Protein AF-A0A699IUK7-F1 (afdb_monomer_lite)

Structure (mmCIF, N/CA/C/O backbone):
data_AF-A0A699IUK7-F1
#
_entry.id   AF-A0A699IUK7-F1
#
loop_
_atom_site.group_PDB
_atom_site.id
_atom_site.type_symbol
_atom_site.label_atom_id
_atom_site.label_alt_id
_atom_site.label_comp_id
_atom_site.label_asym_id
_atom_site.label_entity_id
_atom_site.label_seq_id
_atom_site.pdbx_PDB_ins_code
_atom_site.Cartn_x
_atom_site.Cartn_y
_atom_site.Cartn_z
_atom_site.occupancy
_atom_site.B_iso_or_equiv
_atom_site.auth_seq_id
_atom_site.auth_comp_id
_atom_site.auth_asym_id
_atom_site.auth_atom_id
_atom_site.pdbx_PDB_model_num
ATOM 1 N N . MET A 1 1 ? 48.289 -14.719 -6.692 1.00 31.23 1 MET A N 1
ATOM 2 C CA . MET A 1 1 ? 46.994 -15.392 -6.459 1.00 31.23 1 MET A CA 1
ATOM 3 C C . MET A 1 1 ? 46.033 -14.374 -5.864 1.00 31.23 1 MET A C 1
ATOM 5 O O . MET A 1 1 ? 46.088 -14.122 -4.671 1.00 31.23 1 MET A O 1
ATOM 9 N N . THR A 1 2 ? 45.221 -13.721 -6.688 1.00 34.59 2 THR A N 1
ATOM 10 C CA . THR A 1 2 ? 44.161 -12.813 -6.230 1.00 34.59 2 THR A CA 1
ATOM 11 C C . THR A 1 2 ? 42.844 -13.371 -6.746 1.00 34.59 2 THR A C 1
ATOM 13 O O . THR A 1 2 ? 42.517 -13.240 -7.922 1.00 34.59 2 THR A O 1
ATOM 16 N N . ASN A 1 3 ? 42.131 -14.077 -5.867 1.00 35.75 3 ASN A N 1
ATOM 17 C CA . ASN A 1 3 ? 40.784 -14.564 -6.135 1.00 35.75 3 ASN A CA 1
ATOM 18 C C . ASN A 1 3 ? 39.885 -13.354 -6.396 1.00 35.75 3 ASN A C 1
ATOM 20 O O . ASN A 1 3 ? 39.582 -12.592 -5.480 1.00 35.75 3 ASN A O 1
ATOM 24 N N . GLY A 1 4 ? 39.495 -13.164 -7.655 1.00 39.91 4 GLY A N 1
ATOM 25 C CA . GLY A 1 4 ? 38.446 -12.225 -8.017 1.00 39.91 4 GLY A CA 1
ATOM 26 C C . GLY A 1 4 ? 37.125 -12.729 -7.454 1.00 39.91 4 GLY A C 1
ATOM 27 O O . GLY A 1 4 ? 36.499 -13.5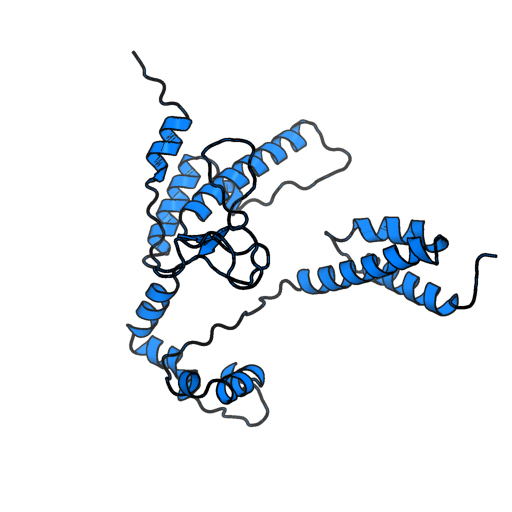98 -8.054 1.00 39.91 4 GLY A O 1
ATOM 28 N N . GLU A 1 5 ? 36.717 -12.207 -6.296 1.00 38.59 5 GLU A N 1
ATOM 29 C CA . GLU A 1 5 ? 35.352 -12.391 -5.802 1.00 38.59 5 GLU A CA 1
ATOM 30 C C . GLU A 1 5 ? 34.393 -11.834 -6.865 1.00 38.59 5 GLU A C 1
ATOM 32 O O . GLU A 1 5 ? 34.455 -10.660 -7.242 1.00 38.59 5 GLU A O 1
ATOM 37 N N . THR A 1 6 ? 33.537 -12.696 -7.412 1.00 48.81 6 THR A N 1
ATOM 38 C CA . THR A 1 6 ? 32.608 -12.299 -8.470 1.00 48.81 6 THR A CA 1
ATOM 39 C C . THR A 1 6 ? 31.514 -11.389 -7.895 1.00 48.81 6 THR A C 1
ATOM 41 O O . THR A 1 6 ? 31.154 -11.493 -6.725 1.00 48.81 6 THR A O 1
ATOM 44 N N . VAL A 1 7 ? 30.904 -10.514 -8.706 1.00 48.66 7 VAL A N 1
ATOM 45 C CA . VAL A 1 7 ? 29.729 -9.711 -8.279 1.00 48.66 7 VAL A CA 1
ATOM 46 C C . VAL A 1 7 ? 28.611 -10.611 -7.724 1.00 48.66 7 VAL A C 1
ATOM 48 O O . VAL A 1 7 ? 27.893 -10.213 -6.808 1.00 48.66 7 VAL A O 1
ATOM 51 N N . LYS A 1 8 ? 28.524 -11.855 -8.221 1.00 45.22 8 LYS A N 1
ATOM 52 C CA . LYS A 1 8 ? 27.661 -12.913 -7.684 1.00 45.22 8 LYS A CA 1
ATOM 53 C C . LYS A 1 8 ? 27.995 -13.269 -6.230 1.00 45.22 8 LYS A C 1
ATOM 55 O O . LYS A 1 8 ? 27.063 -13.340 -5.434 1.00 45.22 8 LYS A O 1
ATOM 60 N N . ASP A 1 9 ? 29.274 -13.417 -5.881 1.00 40.88 9 ASP A N 1
ATOM 61 C CA . ASP A 1 9 ? 29.742 -13.698 -4.511 1.00 40.88 9 ASP A CA 1
ATOM 62 C C . ASP A 1 9 ? 29.492 -12.539 -3.543 1.00 40.88 9 ASP A C 1
ATOM 64 O O . ASP A 1 9 ? 29.179 -12.749 -2.368 1.00 40.88 9 ASP A O 1
ATOM 68 N N . MET A 1 10 ? 29.568 -11.299 -4.035 1.00 44.50 10 MET A N 1
ATOM 69 C CA . MET A 1 10 ? 29.153 -10.141 -3.245 1.00 44.50 10 MET A CA 1
ATOM 70 C C . MET A 1 10 ? 27.646 -10.200 -2.985 1.00 44.50 10 MET A C 1
ATOM 72 O O . MET A 1 10 ? 27.227 -10.123 -1.833 1.00 44.50 10 MET A O 1
ATOM 76 N N . THR A 1 11 ? 26.821 -10.425 -4.014 1.00 45.00 11 THR A N 1
ATOM 77 C CA . THR A 1 11 ? 25.360 -10.514 -3.845 1.00 45.00 11 THR A CA 1
ATOM 78 C C . THR A 1 11 ? 24.906 -11.660 -2.934 1.00 45.00 11 THR A C 1
ATOM 80 O O . THR A 1 11 ? 23.978 -11.449 -2.159 1.00 45.00 11 THR A O 1
ATOM 83 N N . THR A 1 12 ? 25.579 -12.818 -2.935 1.00 45.00 12 THR A N 1
ATOM 84 C CA . THR A 1 12 ? 25.249 -13.955 -2.051 1.00 45.00 12 THR A CA 1
ATOM 85 C C . THR A 1 12 ? 25.696 -13.752 -0.601 1.00 45.00 12 THR A C 1
ATOM 87 O O . THR A 1 12 ? 25.002 -14.191 0.315 1.00 45.00 12 THR A O 1
ATOM 90 N N . LYS A 1 13 ? 26.792 -13.022 -0.329 1.00 45.75 13 LYS A N 1
ATOM 91 C CA . LYS A 1 13 ? 27.126 -12.588 1.048 1.00 45.75 13 LYS A CA 1
ATOM 92 C C . LYS A 1 13 ? 26.095 -11.591 1.609 1.00 45.75 13 LYS A C 1
ATOM 94 O O . LYS A 1 13 ? 25.895 -11.545 2.824 1.00 45.75 13 LYS A O 1
ATOM 99 N N . PHE A 1 14 ? 25.405 -10.835 0.750 1.00 50.66 14 PHE A N 1
ATOM 100 C CA . PHE A 1 14 ? 24.374 -9.860 1.138 1.00 50.66 14 PHE A CA 1
ATOM 101 C C . PHE A 1 14 ? 22.963 -10.437 1.331 1.00 50.66 14 PHE A C 1
ATOM 103 O O . PHE A 1 14 ? 22.102 -9.725 1.854 1.00 50.66 14 PHE A O 1
ATOM 110 N N . ASP A 1 15 ? 22.722 -11.719 1.035 1.00 44.62 15 ASP A N 1
ATOM 111 C CA . ASP A 1 15 ? 21.458 -12.408 1.361 1.00 44.62 15 ASP A CA 1
ATOM 112 C C . ASP A 1 15 ? 21.172 -12.454 2.881 1.00 44.62 15 ASP A C 1
ATOM 114 O O . ASP A 1 15 ? 20.065 -12.776 3.313 1.00 44.62 15 ASP A O 1
ATOM 118 N N . LYS A 1 16 ? 22.148 -12.053 3.710 1.00 49.94 16 LYS A N 1
ATOM 119 C CA . LYS A 1 16 ? 22.013 -11.811 5.155 1.00 49.94 16 LYS A CA 1
ATOM 120 C C . LYS A 1 16 ? 21.783 -10.338 5.523 1.00 49.94 16 LYS A C 1
ATOM 122 O O . LYS A 1 16 ? 22.124 -9.916 6.629 1.00 49.94 16 LYS A O 1
ATOM 127 N N . LEU A 1 17 ? 21.218 -9.520 4.634 1.00 58.75 17 LEU A N 1
ATOM 128 C CA . LEU A 1 17 ? 20.665 -8.232 5.054 1.00 58.75 17 LEU A CA 1
ATOM 129 C C . LEU A 1 17 ? 19.577 -8.487 6.100 1.00 58.75 17 LEU A C 1
ATOM 131 O O . LEU A 1 17 ? 18.591 -9.173 5.840 1.00 58.75 17 LEU A O 1
ATOM 135 N N . VAL A 1 18 ? 19.795 -7.949 7.302 1.00 64.31 18 VAL A N 1
ATOM 136 C CA . VAL A 1 18 ? 18.861 -8.051 8.427 1.00 64.31 18 VAL A CA 1
ATOM 137 C C . VAL A 1 18 ? 17.513 -7.512 7.962 1.00 64.31 18 VAL A C 1
ATOM 139 O O . VAL A 1 18 ? 17.376 -6.311 7.690 1.00 64.31 18 VAL A O 1
ATOM 142 N N . LYS A 1 19 ? 16.534 -8.414 7.838 1.00 74.69 19 LYS A N 1
ATOM 143 C CA . LYS A 1 19 ? 15.145 -8.041 7.580 1.00 74.69 19 LYS A CA 1
ATOM 144 C C . LYS A 1 19 ? 14.733 -7.006 8.617 1.00 74.69 19 LYS A C 1
ATOM 146 O O . LYS A 1 19 ? 15.113 -7.077 9.781 1.00 74.69 19 LYS A O 1
ATOM 151 N N . PHE A 1 20 ? 13.973 -6.014 8.191 1.00 78.06 20 PHE A N 1
ATOM 152 C CA . PHE A 1 20 ? 13.437 -5.031 9.100 1.00 78.06 20 PHE A CA 1
ATOM 153 C C . PHE A 1 20 ? 12.344 -5.678 9.955 1.00 78.06 20 PHE A C 1
ATOM 155 O O . PHE A 1 20 ? 11.227 -5.904 9.498 1.00 78.06 20 PHE A O 1
ATOM 162 N N . GLU A 1 21 ? 12.666 -5.949 11.215 1.00 71.19 21 GLU A N 1
ATOM 163 C CA . GLU A 1 21 ? 11.776 -6.624 12.169 1.00 71.19 21 GLU A CA 1
ATOM 164 C C . GLU A 1 21 ? 10.741 -5.684 12.814 1.00 71.19 21 GLU A C 1
ATOM 166 O O . GLU A 1 21 ? 10.106 -6.036 13.802 1.00 71.19 21 GLU A O 1
ATOM 171 N N . GLY A 1 22 ? 10.557 -4.464 12.298 1.00 71.56 22 GLY A N 1
ATOM 172 C CA . GLY A 1 22 ? 9.606 -3.493 12.859 1.00 71.56 22 GLY A CA 1
ATOM 173 C C . GLY A 1 22 ? 10.189 -2.566 13.932 1.00 71.56 22 GLY A C 1
ATOM 174 O O . GLY A 1 22 ? 9.544 -1.586 14.306 1.00 71.56 22 GLY A O 1
ATOM 175 N N . GLN A 1 23 ? 11.412 -2.825 14.410 1.00 72.31 23 GLN A N 1
ATOM 176 C CA . GLN A 1 23 ? 12.072 -2.062 15.477 1.00 72.31 23 GLN A CA 1
ATOM 177 C C . GLN A 1 23 ? 13.314 -1.311 14.981 1.00 72.31 23 GLN A C 1
ATOM 179 O O . GLN A 1 23 ? 13.946 -1.692 14.002 1.00 72.31 23 GLN A O 1
ATOM 184 N N . ASP A 1 24 ? 13.654 -0.208 15.656 1.00 79.75 24 ASP A N 1
ATOM 185 C CA . ASP A 1 24 ? 14.839 0.616 15.376 1.00 79.75 24 ASP A CA 1
ATOM 186 C C . ASP A 1 24 ? 15.004 1.056 13.915 1.00 79.75 24 ASP A C 1
ATOM 188 O O . ASP A 1 24 ? 16.103 1.043 13.353 1.00 79.75 24 ASP A O 1
ATOM 192 N N . PHE A 1 25 ? 13.911 1.541 13.316 1.00 81.75 25 PHE A N 1
ATOM 193 C CA . PHE A 1 25 ? 13.883 2.032 11.934 1.00 81.75 25 PHE A CA 1
ATOM 194 C C . PHE A 1 25 ? 15.045 2.970 11.597 1.00 81.75 25 PHE A C 1
ATOM 196 O O . PHE A 1 25 ? 15.684 2.783 10.573 1.00 81.75 25 PHE A O 1
ATOM 203 N N . ARG A 1 26 ? 15.397 3.923 12.474 1.00 81.88 26 ARG A N 1
ATOM 204 C CA . ARG A 1 26 ? 16.532 4.834 12.231 1.00 81.88 26 ARG A CA 1
ATOM 205 C C . ARG A 1 26 ? 17.867 4.094 12.112 1.00 81.88 26 ARG A C 1
ATOM 207 O O . ARG A 1 26 ? 18.701 4.465 11.293 1.00 81.88 26 ARG A O 1
ATOM 214 N N . ARG A 1 27 ? 18.088 3.057 12.925 1.00 83.38 27 ARG A N 1
ATOM 215 C CA . ARG A 1 27 ? 19.313 2.246 12.880 1.00 83.38 27 ARG A CA 1
ATOM 216 C C . ARG A 1 27 ? 19.345 1.405 11.610 1.00 83.38 27 ARG A C 1
ATOM 218 O O . ARG A 1 27 ? 20.373 1.366 10.941 1.00 83.38 27 ARG A O 1
ATOM 225 N N . TRP A 1 28 ? 18.224 0.776 11.266 1.00 85.69 28 TRP A N 1
ATOM 226 C CA . TRP A 1 28 ? 18.077 0.028 10.020 1.00 85.69 28 TRP A CA 1
ATOM 227 C C . TRP A 1 28 ? 18.272 0.929 8.791 1.00 85.69 28 TRP A C 1
ATOM 229 O O . TRP A 1 28 ? 19.071 0.608 7.918 1.00 85.69 28 TRP A O 1
ATOM 239 N N . GLN A 1 29 ? 17.652 2.109 8.776 1.00 86.75 29 GLN A N 1
ATOM 240 C CA . GLN A 1 29 ? 17.777 3.108 7.716 1.00 86.75 29 GLN A CA 1
ATOM 241 C C . GLN A 1 29 ? 19.227 3.569 7.546 1.00 86.75 29 GLN A C 1
ATOM 243 O O . GLN A 1 29 ? 19.712 3.621 6.423 1.00 86.75 29 GLN A O 1
ATOM 248 N N . LYS A 1 30 ? 19.950 3.846 8.641 1.00 88.12 30 LYS A N 1
ATOM 249 C CA . LYS A 1 30 ? 21.383 4.185 8.587 1.00 88.12 30 LYS A CA 1
ATOM 250 C C . LYS A 1 30 ? 22.221 3.055 7.982 1.00 88.12 30 LYS A C 1
ATOM 252 O O . LYS A 1 30 ? 23.077 3.325 7.148 1.00 88.12 30 LYS A O 1
ATOM 257 N N . LYS A 1 31 ? 21.958 1.798 8.362 1.00 87.50 31 LYS A N 1
ATOM 258 C CA . LYS A 1 31 ? 22.637 0.624 7.782 1.00 87.50 31 LYS A CA 1
ATOM 259 C C . LYS A 1 31 ? 22.341 0.473 6.287 1.00 87.50 31 LYS A C 1
ATOM 261 O O . LYS A 1 31 ? 23.262 0.239 5.513 1.00 87.50 31 LYS A O 1
ATOM 266 N N . MET A 1 32 ? 21.082 0.647 5.882 1.00 88.38 32 MET A N 1
ATOM 267 C CA . MET A 1 32 ? 20.682 0.608 4.472 1.00 88.38 32 MET A CA 1
ATOM 268 C C . MET A 1 32 ? 21.325 1.735 3.672 1.00 88.38 32 MET A C 1
ATOM 270 O O . MET A 1 32 ? 21.887 1.491 2.613 1.00 88.38 32 MET A O 1
ATOM 274 N N . HIS A 1 33 ? 21.316 2.957 4.199 1.00 87.94 33 HIS A N 1
ATOM 275 C CA . HIS A 1 33 ? 21.960 4.092 3.552 1.00 87.94 33 HIS A CA 1
ATOM 276 C C . HIS A 1 33 ? 23.464 3.856 3.376 1.00 87.94 33 HIS A C 1
ATOM 278 O O . HIS A 1 33 ? 23.990 4.099 2.297 1.00 87.94 33 HIS A O 1
ATOM 284 N N . PHE A 1 34 ? 24.151 3.334 4.400 1.00 88.50 34 PHE A N 1
ATOM 285 C CA . PHE A 1 34 ? 25.566 2.972 4.304 1.00 88.50 34 PHE A CA 1
ATOM 286 C C . PHE A 1 34 ? 25.822 1.956 3.181 1.00 88.50 34 PHE A C 1
ATOM 288 O O . PHE A 1 34 ? 26.686 2.187 2.340 1.00 88.50 34 PHE A O 1
ATOM 295 N N . LEU A 1 35 ? 25.022 0.886 3.109 1.00 86.50 35 LEU A N 1
ATOM 296 C CA . LEU A 1 35 ? 25.118 -0.115 2.044 1.00 86.50 35 LEU A CA 1
ATOM 297 C C . LEU A 1 35 ? 24.952 0.508 0.649 1.00 86.50 35 LEU A C 1
ATOM 299 O O . LEU A 1 35 ? 25.764 0.267 -0.242 1.00 86.50 35 LEU A O 1
ATOM 303 N N . LEU A 1 36 ? 23.907 1.314 0.453 1.00 88.56 36 LEU A N 1
ATOM 304 C CA . LEU A 1 36 ? 23.629 1.954 -0.835 1.00 88.56 36 LEU A CA 1
ATOM 305 C C . LEU A 1 36 ? 24.742 2.931 -1.239 1.00 88.56 36 LEU A C 1
ATOM 307 O O . LEU A 1 36 ? 25.022 3.082 -2.431 1.00 88.56 36 LEU A O 1
ATOM 311 N N . THR A 1 37 ? 25.396 3.570 -0.263 1.00 90.19 37 THR A N 1
ATOM 312 C CA . THR A 1 37 ? 26.588 4.392 -0.495 1.00 90.19 37 THR A CA 1
ATOM 313 C C . THR A 1 37 ? 27.755 3.535 -0.979 1.00 90.19 37 THR A C 1
ATOM 315 O O . THR A 1 37 ? 28.386 3.891 -1.972 1.00 90.19 37 THR A O 1
ATOM 318 N N . THR A 1 38 ? 28.020 2.386 -0.346 1.00 90.56 38 THR A N 1
ATOM 319 C CA . THR A 1 38 ? 29.074 1.450 -0.779 1.00 90.56 38 THR A CA 1
ATOM 320 C C . THR A 1 38 ? 28.834 0.934 -2.200 1.00 90.56 38 THR A C 1
ATOM 322 O O . THR A 1 38 ? 29.777 0.806 -2.977 1.00 90.56 38 THR A O 1
ATOM 325 N N . LEU A 1 39 ? 27.571 0.717 -2.573 1.00 89.06 39 LEU A N 1
ATOM 326 C CA . LEU A 1 39 ? 27.160 0.318 -3.923 1.00 89.06 39 LEU A CA 1
ATOM 327 C C . LEU A 1 39 ? 27.129 1.481 -4.932 1.00 89.06 39 LEU A C 1
ATOM 329 O O . LEU A 1 39 ? 26.859 1.254 -6.107 1.00 89.06 39 LEU A O 1
ATOM 333 N N . LYS A 1 40 ? 27.402 2.720 -4.498 1.00 92.75 40 LYS A N 1
ATOM 334 C CA . LYS A 1 40 ? 27.353 3.948 -5.313 1.00 92.75 40 LYS A CA 1
ATOM 335 C C . LYS A 1 40 ? 25.986 4.235 -5.956 1.00 92.75 40 LYS A C 1
ATOM 337 O O . LYS A 1 40 ? 25.922 4.957 -6.945 1.00 92.75 40 LYS A O 1
ATOM 342 N N . VAL A 1 41 ? 24.892 3.737 -5.374 1.00 91.56 41 VAL A N 1
ATOM 343 C CA . VAL A 1 41 ? 23.514 3.939 -5.879 1.00 91.56 41 VAL A CA 1
ATOM 344 C C . VAL A 1 41 ? 22.672 4.878 -5.008 1.00 91.56 41 VAL A C 1
ATOM 346 O O . VAL A 1 41 ? 21.564 5.243 -5.383 1.00 91.56 41 VAL A O 1
ATOM 349 N N . VAL A 1 42 ? 23.181 5.306 -3.846 1.00 90.75 42 VAL A N 1
ATOM 350 C CA . VAL A 1 42 ? 22.426 6.127 -2.876 1.00 90.75 42 VAL A CA 1
ATOM 351 C C . VAL A 1 42 ? 21.917 7.456 -3.443 1.00 90.75 42 VAL A C 1
ATOM 353 O O . VAL A 1 42 ? 20.861 7.931 -3.036 1.00 90.75 42 VAL A O 1
ATOM 356 N N . TYR A 1 43 ? 22.630 8.032 -4.415 1.00 89.19 43 TYR A N 1
ATOM 357 C CA . TYR A 1 43 ? 22.269 9.299 -5.055 1.00 89.19 43 TYR A CA 1
ATOM 358 C C . TYR A 1 43 ? 20.893 9.249 -5.737 1.00 89.19 43 TYR A C 1
ATOM 360 O O . TYR A 1 43 ? 20.226 10.272 -5.863 1.00 89.19 43 TYR A O 1
ATOM 368 N N . VAL A 1 44 ? 20.432 8.061 -6.140 1.00 89.62 44 VAL A N 1
ATOM 369 C CA . VAL A 1 44 ? 19.106 7.862 -6.738 1.00 89.62 44 VAL A CA 1
ATOM 370 C C . VAL A 1 44 ? 17.982 8.268 -5.776 1.00 89.62 44 VAL A C 1
ATOM 372 O O . VAL A 1 44 ? 16.927 8.708 -6.215 1.00 89.62 44 VAL A O 1
ATOM 375 N N . LEU A 1 45 ? 18.201 8.175 -4.458 1.00 84.12 45 LEU A N 1
ATOM 376 C CA . LEU A 1 45 ? 17.194 8.553 -3.461 1.00 84.12 45 LEU A CA 1
ATOM 377 C C . LEU A 1 45 ? 16.926 10.063 -3.410 1.00 84.12 45 LEU A C 1
ATOM 379 O O . LEU A 1 45 ? 15.866 10.470 -2.941 1.00 84.12 45 LEU A O 1
ATOM 383 N N . SER A 1 46 ? 17.877 10.885 -3.856 1.00 86.38 46 SER A N 1
ATOM 384 C CA . SER A 1 46 ? 17.785 12.348 -3.828 1.00 86.38 46 SER A CA 1
ATOM 385 C C . SER A 1 46 ? 17.736 12.986 -5.215 1.00 86.38 46 SER A C 1
ATOM 387 O O . SER A 1 46 ? 17.436 14.173 -5.321 1.00 86.38 46 SER A O 1
ATOM 389 N N . THR A 1 47 ? 18.017 12.229 -6.279 1.00 82.19 47 THR A N 1
ATOM 390 C CA . THR A 1 47 ? 18.073 12.748 -7.651 1.00 82.19 47 THR A CA 1
ATOM 391 C C . THR A 1 47 ? 16.910 12.216 -8.487 1.00 82.19 47 THR A C 1
ATOM 393 O O . THR A 1 47 ? 16.710 11.002 -8.547 1.00 82.19 47 THR A O 1
ATOM 396 N N . PRO A 1 48 ? 16.133 13.085 -9.158 1.00 82.38 48 PRO A N 1
ATOM 397 C CA . PRO A 1 48 ? 15.074 12.632 -10.049 1.00 82.38 48 PRO A CA 1
ATOM 398 C C . PRO A 1 48 ? 15.655 11.954 -11.298 1.00 82.38 48 PRO A C 1
ATOM 400 O O . PRO A 1 48 ? 16.763 12.265 -11.739 1.00 82.38 48 PRO A O 1
ATOM 403 N N . SER A 1 49 ? 14.883 11.038 -11.892 1.00 80.12 49 SER A N 1
ATOM 404 C CA . SER A 1 49 ? 15.242 10.435 -13.180 1.00 80.12 49 SER A CA 1
ATOM 405 C C . SER A 1 49 ? 15.387 11.528 -14.246 1.00 80.12 49 SER A C 1
ATOM 407 O O . SER A 1 49 ? 14.491 12.365 -14.352 1.00 80.12 49 SER A O 1
ATOM 409 N N . PRO A 1 50 ? 16.421 11.474 -15.105 1.00 81.56 50 PRO A N 1
ATOM 410 C CA . PRO A 1 50 ? 16.523 12.358 -16.262 1.00 81.56 50 PRO A CA 1
ATOM 411 C C . PRO A 1 50 ? 15.277 12.268 -17.156 1.00 81.56 50 PRO A C 1
ATOM 413 O O . PRO A 1 50 ? 14.806 11.156 -17.441 1.00 81.56 50 PRO A O 1
ATOM 416 N N . GLU A 1 51 ? 14.764 13.421 -17.593 1.00 75.44 51 GLU A N 1
ATOM 417 C CA . GLU A 1 51 ? 13.593 13.520 -18.473 1.00 75.44 51 GLU A CA 1
ATOM 418 C C . GLU A 1 51 ? 13.880 12.994 -19.885 1.00 75.44 51 GLU A C 1
ATOM 420 O O . GLU A 1 51 ? 15.031 12.737 -20.250 1.00 75.44 51 GLU A O 1
ATOM 425 N N . ARG A 1 52 ? 12.797 12.741 -20.634 1.00 71.44 52 ARG A N 1
ATOM 426 C CA . ARG A 1 52 ? 12.848 12.309 -22.031 1.00 71.44 52 ARG A CA 1
ATOM 427 C C . ARG A 1 52 ? 12.667 13.502 -22.960 1.00 71.44 52 ARG A C 1
ATOM 429 O O . A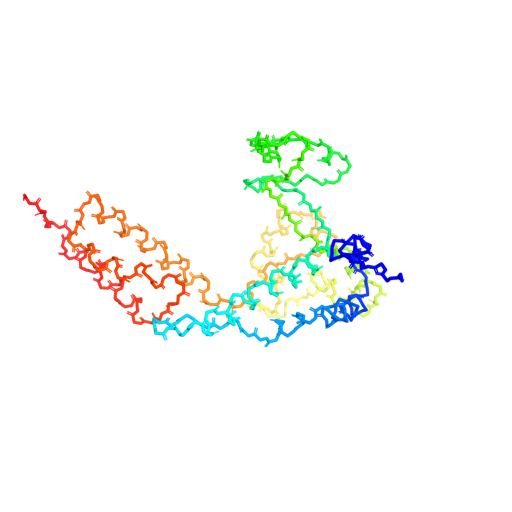RG A 1 52 ? 11.623 14.142 -22.881 1.00 71.44 52 ARG A O 1
ATOM 436 N N . HIS A 1 53 ? 13.602 13.719 -23.875 1.00 72.50 53 HIS A N 1
ATOM 437 C CA . HIS A 1 53 ? 13.473 14.708 -24.950 1.00 72.50 53 HIS A CA 1
ATOM 438 C C . HIS A 1 53 ? 13.600 14.050 -26.332 1.00 72.50 53 HIS A C 1
ATOM 440 O O . HIS A 1 53 ? 14.193 12.979 -26.458 1.00 72.50 53 HIS A O 1
ATOM 446 N N . GLU A 1 54 ? 12.994 14.663 -27.353 1.00 65.56 54 GLU A N 1
ATOM 447 C CA . GLU A 1 54 ? 12.993 14.137 -28.729 1.00 65.56 54 GLU A CA 1
ATOM 448 C C . GLU A 1 54 ? 14.400 14.184 -29.359 1.00 65.56 54 GLU A C 1
ATOM 450 O O . GLU A 1 54 ? 14.785 13.236 -30.040 1.00 65.56 54 GLU A O 1
ATOM 455 N N . ASP A 1 55 ? 15.2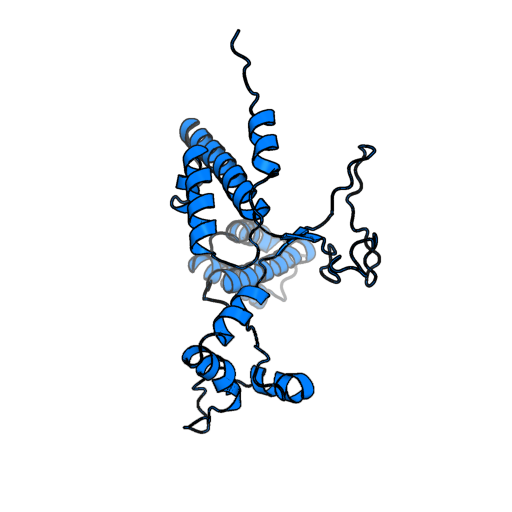15 15.186 -29.006 1.00 71.62 55 ASP A N 1
ATOM 456 C CA . ASP A 1 55 ? 16.593 15.377 -29.495 1.00 71.62 55 ASP A CA 1
ATOM 457 C C . ASP A 1 55 ? 17.661 14.857 -28.512 1.00 71.62 55 ASP A C 1
ATOM 459 O O . ASP A 1 55 ? 18.636 15.531 -28.164 1.00 71.62 55 ASP A O 1
ATOM 463 N N . GLU A 1 56 ? 17.470 13.649 -27.985 1.00 69.12 56 GLU A N 1
ATOM 464 C CA . GLU A 1 56 ? 18.389 13.090 -26.996 1.00 69.12 56 GLU A CA 1
ATOM 465 C C . GLU A 1 56 ? 19.704 12.595 -27.584 1.00 69.12 56 GLU A C 1
ATOM 467 O O . GLU A 1 56 ? 19.768 11.653 -28.374 1.00 69.12 56 GLU A O 1
ATOM 472 N N . THR A 1 57 ? 20.799 13.152 -27.075 1.00 83.56 57 THR A N 1
ATOM 473 C CA . THR A 1 57 ? 22.132 12.636 -27.371 1.00 83.56 57 THR A CA 1
ATOM 474 C C . THR A 1 57 ? 22.318 11.217 -26.820 1.00 83.56 57 THR A C 1
ATOM 476 O O . THR A 1 57 ? 21.768 10.835 -25.779 1.00 83.56 57 THR A O 1
ATOM 479 N N . LEU A 1 58 ? 23.190 10.431 -27.458 1.00 84.38 58 LEU A N 1
ATOM 480 C CA . LEU A 1 58 ? 23.574 9.100 -26.970 1.00 84.38 58 LEU A CA 1
ATOM 481 C C . LEU A 1 58 ? 24.075 9.135 -25.511 1.00 84.38 58 LEU A C 1
ATOM 483 O O . LEU A 1 58 ? 23.856 8.195 -24.744 1.00 84.38 58 LEU A O 1
ATOM 487 N N . GLU A 1 59 ? 24.719 10.230 -25.102 1.00 84.62 59 GLU A N 1
ATOM 488 C CA . GLU A 1 59 ? 25.207 10.423 -23.737 1.00 84.62 59 GLU A CA 1
ATOM 489 C C . GLU A 1 59 ? 24.067 10.582 -22.718 1.00 84.62 59 GLU A C 1
ATOM 491 O O . GLU A 1 59 ? 24.097 9.952 -21.657 1.00 84.62 59 GLU A O 1
ATOM 496 N N . THR A 1 60 ? 23.031 11.363 -23.037 1.00 82.56 60 THR A N 1
ATOM 497 C CA . THR A 1 60 ? 21.851 11.510 -22.162 1.00 82.56 60 THR A CA 1
ATOM 498 C C . THR A 1 60 ? 21.086 10.193 -22.024 1.00 82.56 60 THR A C 1
ATOM 500 O O . THR A 1 60 ? 20.699 9.815 -20.913 1.00 82.56 60 THR A O 1
ATOM 503 N N . THR A 1 61 ? 20.981 9.422 -23.111 1.00 84.12 61 THR A N 1
ATOM 504 C CA . THR A 1 61 ? 20.403 8.070 -23.096 1.00 84.12 61 THR A CA 1
ATOM 505 C C . THR A 1 61 ? 21.183 7.134 -22.168 1.00 84.12 61 THR A C 1
ATOM 507 O O . THR A 1 61 ? 20.590 6.465 -21.317 1.00 84.12 61 THR A O 1
ATOM 510 N N . ARG A 1 62 ? 22.523 7.126 -22.260 1.00 86.88 62 ARG A N 1
ATOM 511 C CA . ARG A 1 62 ? 23.397 6.332 -21.375 1.00 86.88 62 ARG A CA 1
ATOM 512 C C . ARG A 1 62 ? 23.238 6.726 -19.907 1.00 86.88 62 ARG A C 1
ATOM 514 O O . ARG A 1 62 ? 23.102 5.845 -19.059 1.00 86.88 62 ARG A O 1
ATOM 521 N N . LYS A 1 63 ? 23.198 8.029 -19.601 1.00 86.62 63 LYS A N 1
ATOM 522 C CA . LYS A 1 63 ? 22.973 8.539 -18.235 1.00 86.62 63 LYS A CA 1
ATOM 523 C C . LYS A 1 63 ? 21.633 8.061 -17.671 1.00 86.62 63 LYS A C 1
ATOM 525 O O . LYS A 1 63 ? 21.589 7.588 -16.537 1.00 86.62 63 LYS A O 1
ATOM 530 N N . ARG A 1 64 ? 20.557 8.094 -18.465 1.00 85.88 64 ARG A N 1
ATOM 531 C CA . ARG A 1 64 ? 19.234 7.610 -18.037 1.00 85.88 64 ARG A CA 1
ATOM 532 C C . ARG A 1 64 ? 19.196 6.098 -17.837 1.00 85.88 64 ARG A C 1
ATOM 534 O O . ARG A 1 64 ? 18.615 5.635 -16.860 1.00 85.88 64 ARG A O 1
ATOM 541 N N . MET A 1 65 ? 19.792 5.320 -18.741 1.00 86.75 65 MET A N 1
ATOM 542 C CA . MET A 1 65 ? 19.874 3.860 -18.594 1.00 86.75 65 MET A CA 1
ATOM 543 C C . MET A 1 65 ? 20.646 3.471 -17.334 1.00 86.75 65 MET A C 1
ATOM 545 O O . MET A 1 65 ? 20.185 2.615 -16.582 1.00 86.75 65 MET A O 1
ATOM 549 N N . LYS A 1 66 ? 21.765 4.154 -17.066 1.00 90.75 66 LYS A N 1
ATOM 550 C CA . LYS A 1 66 ? 22.523 3.986 -15.828 1.00 90.75 66 LYS A CA 1
ATOM 551 C C . LYS A 1 66 ? 21.669 4.309 -14.602 1.00 90.75 66 LYS A C 1
ATOM 553 O O . LYS A 1 66 ? 21.555 3.461 -13.727 1.00 90.75 66 LYS A O 1
ATOM 558 N N . TRP A 1 67 ? 21.018 5.475 -14.571 1.00 90.38 67 TRP A N 1
ATOM 559 C CA . TRP A 1 67 ? 20.149 5.863 -13.453 1.00 90.38 67 TRP A CA 1
ATOM 560 C C . TRP A 1 67 ? 19.053 4.819 -13.202 1.00 90.38 67 TRP A C 1
ATOM 562 O O . TRP A 1 67 ? 18.837 4.419 -12.067 1.00 90.38 67 TRP A O 1
ATOM 572 N N . LYS A 1 68 ? 18.403 4.308 -14.258 1.00 83.56 68 LYS A N 1
ATOM 573 C CA . LYS A 1 68 ? 17.375 3.257 -14.137 1.00 83.56 68 LYS A CA 1
ATOM 574 C C . LYS A 1 68 ? 17.921 1.952 -13.566 1.00 83.56 68 LYS A C 1
ATOM 576 O O . LYS A 1 68 ? 17.233 1.294 -12.791 1.00 83.56 68 LYS A O 1
ATOM 581 N N . ASN A 1 69 ? 19.126 1.559 -13.969 1.00 85.94 69 ASN A N 1
ATOM 582 C CA . ASN A 1 69 ? 19.779 0.373 -13.429 1.00 85.94 69 ASN A CA 1
ATOM 583 C C . ASN A 1 69 ? 20.130 0.562 -11.945 1.00 85.94 69 ASN A C 1
ATOM 585 O O . ASN A 1 69 ? 19.852 -0.312 -11.127 1.00 85.94 69 ASN A O 1
ATOM 589 N N . ASP A 1 70 ? 20.673 1.725 -11.592 1.00 87.81 70 ASP A N 1
ATOM 590 C CA . ASP A 1 70 ? 21.014 2.069 -10.212 1.00 87.81 70 ASP A CA 1
ATOM 591 C C . ASP A 1 70 ? 19.750 2.166 -9.333 1.00 87.81 70 ASP A C 1
ATOM 593 O O . ASP A 1 70 ? 19.752 1.675 -8.205 1.00 87.81 70 ASP A O 1
ATOM 597 N N . ASP A 1 71 ? 18.640 2.700 -9.858 1.00 88.38 71 ASP A N 1
ATOM 598 C CA . ASP A 1 71 ? 17.320 2.713 -9.208 1.00 88.38 71 ASP A CA 1
ATOM 599 C C . ASP A 1 71 ? 16.773 1.309 -8.985 1.00 88.38 71 ASP A C 1
ATOM 601 O O . ASP A 1 71 ? 16.318 0.994 -7.884 1.00 88.38 71 ASP A O 1
ATOM 605 N N . TYR A 1 72 ? 16.885 0.432 -9.981 1.00 81.62 72 TYR A N 1
ATOM 606 C CA . TYR A 1 72 ? 16.498 -0.966 -9.838 1.00 81.62 72 TYR A CA 1
ATOM 607 C C . TYR A 1 72 ? 17.284 -1.664 -8.717 1.00 81.62 72 TYR A C 1
ATOM 609 O O . TYR A 1 72 ? 16.684 -2.320 -7.862 1.00 81.62 72 TYR A O 1
ATOM 617 N N . ILE A 1 73 ? 18.608 -1.483 -8.675 1.00 83.50 73 ILE A N 1
ATOM 618 C CA . ILE A 1 73 ? 19.477 -2.041 -7.627 1.00 83.50 73 ILE A CA 1
ATOM 619 C C . ILE A 1 73 ? 19.101 -1.462 -6.256 1.00 83.50 73 ILE A C 1
ATOM 621 O O . ILE A 1 73 ? 18.882 -2.212 -5.302 1.00 83.50 73 ILE A O 1
ATOM 625 N N . CYS A 1 74 ? 18.970 -0.137 -6.163 1.00 84.38 74 CYS A N 1
ATOM 626 C CA . CYS A 1 74 ? 18.632 0.577 -4.935 1.00 84.38 74 CYS A CA 1
ATOM 627 C C . CYS A 1 74 ? 17.298 0.096 -4.348 1.00 84.38 74 CYS A C 1
ATOM 629 O O . CYS A 1 74 ? 17.234 -0.346 -3.195 1.00 84.38 74 CYS A O 1
ATOM 631 N N . ARG A 1 75 ? 16.238 0.085 -5.167 1.00 84.75 75 ARG A N 1
ATOM 632 C CA . ARG A 1 75 ? 14.921 -0.433 -4.778 1.00 84.75 75 ARG A CA 1
ATOM 633 C C . ARG A 1 75 ? 14.988 -1.907 -4.413 1.00 84.75 75 ARG A C 1
ATOM 635 O O . ARG A 1 75 ? 14.377 -2.303 -3.428 1.00 84.75 75 ARG A O 1
ATOM 642 N N . GLY A 1 76 ? 15.741 -2.710 -5.162 1.00 83.75 76 GLY A N 1
ATOM 643 C CA . GLY A 1 76 ? 15.940 -4.127 -4.874 1.00 83.75 76 GLY A CA 1
ATOM 644 C C . GLY A 1 76 ? 16.443 -4.360 -3.449 1.00 83.75 76 GLY A C 1
ATOM 645 O O . GLY A 1 76 ? 15.825 -5.116 -2.699 1.00 83.75 76 GLY A O 1
ATOM 646 N N . HIS A 1 77 ? 17.501 -3.656 -3.038 1.00 84.25 77 HIS A N 1
ATOM 647 C CA . HIS A 1 77 ? 18.053 -3.774 -1.685 1.00 84.25 77 HIS A CA 1
ATOM 648 C C . HIS A 1 77 ? 17.082 -3.305 -0.600 1.00 84.25 77 HIS A C 1
ATOM 650 O O . HIS A 1 77 ? 16.895 -4.010 0.392 1.00 84.25 77 HIS A O 1
ATOM 656 N N . ILE A 1 78 ? 16.421 -2.160 -0.801 1.00 84.94 78 ILE A N 1
ATOM 657 C CA . ILE A 1 78 ? 15.431 -1.640 0.153 1.00 84.94 78 ILE A CA 1
ATOM 658 C C . ILE A 1 78 ? 14.280 -2.639 0.325 1.00 84.94 78 ILE A C 1
ATOM 660 O O . ILE A 1 78 ? 13.930 -2.998 1.448 1.00 84.94 78 ILE A O 1
ATOM 664 N N . LEU A 1 79 ? 13.719 -3.135 -0.782 1.00 81.81 79 LEU A N 1
ATOM 665 C CA . LEU A 1 79 ? 12.573 -4.043 -0.761 1.00 81.81 79 LEU A CA 1
ATOM 666 C C . LEU A 1 79 ? 12.920 -5.430 -0.213 1.00 81.81 79 LEU A C 1
ATOM 668 O O . LEU A 1 79 ? 12.075 -6.061 0.423 1.00 81.81 79 LEU A O 1
ATOM 672 N N . ASN A 1 80 ? 14.147 -5.908 -0.427 1.00 82.31 80 ASN A N 1
ATOM 673 C CA . ASN A 1 80 ? 14.634 -7.156 0.165 1.00 82.31 80 ASN A CA 1
ATOM 674 C C . ASN A 1 80 ? 14.844 -7.052 1.678 1.00 82.31 80 ASN A C 1
ATOM 676 O O . ASN A 1 80 ? 14.810 -8.069 2.365 1.00 82.31 80 ASN A O 1
ATOM 680 N N . GLY A 1 81 ? 14.977 -5.835 2.208 1.00 81.81 81 GLY A N 1
ATOM 681 C CA . GLY A 1 81 ? 14.944 -5.594 3.643 1.00 81.81 81 GLY A CA 1
ATOM 682 C C . GLY A 1 81 ? 13.555 -5.749 4.275 1.00 81.81 81 GLY A C 1
ATOM 683 O O . GLY A 1 81 ? 13.471 -5.758 5.498 1.00 81.81 81 GLY A O 1
ATOM 684 N N . TYR A 1 82 ? 12.475 -5.897 3.501 1.00 83.25 82 TYR A N 1
ATOM 685 C CA . TYR A 1 82 ? 11.117 -6.101 4.021 1.00 83.25 82 TYR A CA 1
ATOM 686 C C . TYR A 1 82 ? 10.655 -7.561 3.940 1.00 83.25 82 TYR A C 1
ATOM 688 O O . TYR A 1 82 ? 11.151 -8.363 3.143 1.00 83.25 82 TYR A O 1
ATOM 696 N N . GLU A 1 83 ? 9.649 -7.908 4.747 1.00 84.44 83 GLU A N 1
ATOM 697 C CA . GLU A 1 83 ? 8.992 -9.212 4.663 1.00 84.44 83 GLU A CA 1
ATOM 698 C C . GLU A 1 83 ? 8.271 -9.334 3.315 1.00 84.44 83 GLU A C 1
ATOM 700 O O . GLU A 1 83 ? 7.596 -8.412 2.864 1.00 84.44 83 GLU A O 1
ATOM 705 N N . SER A 1 84 ? 8.430 -10.472 2.643 1.00 86.81 84 SER A N 1
ATOM 706 C CA . SER A 1 84 ? 7.752 -10.744 1.375 1.00 86.81 84 SER A CA 1
ATOM 707 C C . SER A 1 84 ? 6.595 -11.694 1.619 1.00 86.81 84 SER A C 1
ATOM 709 O O . SER A 1 84 ? 6.800 -12.816 2.071 1.00 86.81 84 SER A O 1
ATOM 711 N N . ILE A 1 85 ? 5.388 -11.246 1.296 1.00 89.44 85 ILE A N 1
ATOM 712 C CA . ILE A 1 85 ? 4.156 -12.022 1.407 1.00 89.44 85 ILE A CA 1
ATOM 713 C C . ILE A 1 85 ? 3.657 -12.295 -0.006 1.00 89.44 85 ILE A C 1
ATOM 715 O O . ILE A 1 85 ? 3.551 -11.377 -0.815 1.00 89.44 85 ILE A O 1
ATOM 719 N N . HIS A 1 86 ? 3.348 -13.546 -0.340 1.00 92.44 86 HIS A N 1
ATOM 720 C CA . HIS A 1 86 ? 2.772 -13.829 -1.655 1.00 92.44 86 HIS A CA 1
ATOM 721 C C . HIS A 1 86 ? 1.292 -13.437 -1.629 1.00 92.44 86 HIS A C 1
ATOM 723 O O . HIS A 1 86 ? 0.597 -13.682 -0.643 1.00 92.44 86 HIS A O 1
ATOM 729 N N . ALA A 1 87 ? 0.809 -12.849 -2.716 1.00 92.62 87 ALA A N 1
ATOM 730 C CA . ALA A 1 87 ? -0.575 -12.415 -2.852 1.00 92.62 87 ALA A CA 1
ATOM 731 C C . ALA A 1 87 ? -1.227 -13.075 -4.068 1.00 92.62 87 ALA A C 1
ATOM 733 O O . ALA A 1 87 ? -0.556 -13.451 -5.034 1.00 92.62 87 ALA A O 1
ATOM 734 N N . CYS A 1 88 ? -2.546 -13.216 -4.018 1.00 91.00 88 CYS A N 1
ATOM 735 C CA . CYS A 1 88 ? -3.340 -13.551 -5.188 1.00 91.00 88 CYS A CA 1
ATOM 736 C C . CYS A 1 88 ? -3.217 -12.439 -6.240 1.00 91.00 88 CYS A C 1
ATOM 738 O O . CYS A 1 88 ? -3.173 -11.258 -5.899 1.00 91.00 88 CYS A O 1
ATOM 740 N N . VAL A 1 89 ? -3.189 -12.801 -7.525 1.00 89.62 89 VAL A N 1
ATOM 741 C CA . VAL A 1 89 ? -3.126 -11.813 -8.615 1.00 89.62 89 VAL A CA 1
ATOM 742 C C . VAL A 1 89 ? -4.352 -10.889 -8.625 1.00 89.62 89 VAL A C 1
ATOM 744 O O . VAL A 1 89 ? -4.206 -9.707 -8.920 1.00 89.62 89 VAL A O 1
ATOM 747 N N . ASN A 1 90 ? -5.506 -11.411 -8.196 1.00 85.44 90 ASN A N 1
ATOM 748 C CA . ASN A 1 90 ? -6.784 -10.701 -8.086 1.00 85.44 90 ASN A CA 1
ATOM 749 C C . ASN A 1 90 ? -7.009 -10.057 -6.703 1.00 85.44 90 ASN A C 1
ATOM 751 O O . ASN A 1 90 ? -8.134 -9.702 -6.373 1.00 85.44 90 ASN A O 1
ATOM 755 N N . ASP A 1 91 ? -5.978 -9.977 -5.854 1.00 87.31 91 ASP A N 1
ATOM 756 C CA . ASP A 1 91 ? -6.039 -9.375 -4.509 1.00 87.31 91 ASP A CA 1
ATOM 757 C C . ASP A 1 91 ? -7.051 -10.001 -3.531 1.00 87.31 91 ASP A C 1
ATOM 759 O O . ASP A 1 91 ? -7.292 -9.469 -2.453 1.00 87.31 91 ASP A O 1
ATOM 763 N N . CYS A 1 92 ? -7.586 -11.184 -3.841 1.00 89.62 92 CYS A N 1
ATOM 764 C CA . CYS A 1 92 ? -8.573 -11.850 -2.987 1.00 89.62 92 CYS A CA 1
ATOM 765 C C . CYS A 1 92 ? -7.979 -12.492 -1.722 1.00 89.62 92 CYS A C 1
ATOM 767 O O . CYS A 1 92 ? -8.719 -12.845 -0.809 1.00 89.62 92 CYS A O 1
ATOM 769 N N . PHE A 1 93 ? -6.668 -12.759 -1.697 1.00 88.69 93 PHE A N 1
ATOM 770 C CA . PHE A 1 93 ? -6.046 -13.585 -0.658 1.00 88.69 93 PHE A CA 1
ATOM 771 C C . PHE A 1 93 ? -4.547 -13.313 -0.500 1.00 88.69 93 PHE A C 1
ATOM 773 O O . PHE A 1 93 ? -3.843 -13.072 -1.485 1.00 88.69 93 PHE A O 1
ATOM 780 N N . LEU A 1 94 ? -4.050 -13.433 0.734 1.00 91.31 94 LEU A N 1
ATOM 781 C CA . LEU A 1 94 ? -2.628 -13.386 1.076 1.00 91.31 94 LEU A CA 1
ATOM 782 C C . LEU A 1 94 ? -2.170 -14.760 1.574 1.00 91.31 94 LEU A C 1
ATOM 784 O O . LEU A 1 94 ? -2.706 -15.292 2.542 1.00 91.31 94 LEU A O 1
ATOM 788 N N . PHE A 1 95 ? -1.129 -15.310 0.955 1.00 90.62 95 PHE A N 1
ATOM 789 C CA . PHE A 1 95 ? -0.523 -16.583 1.350 1.00 90.62 95 PHE A CA 1
ATOM 790 C C . PHE A 1 95 ? 0.431 -16.352 2.534 1.00 90.62 95 PHE A C 1
ATOM 792 O O . PHE A 1 95 ? 1.655 -16.342 2.369 1.00 90.62 95 PHE A O 1
ATOM 799 N N . ARG A 1 96 ? -0.136 -16.072 3.716 1.00 89.06 96 ARG A N 1
ATOM 800 C CA . ARG A 1 96 ? 0.585 -15.685 4.941 1.00 89.06 96 ARG A CA 1
ATOM 801 C C . ARG A 1 96 ? 0.035 -16.393 6.182 1.00 89.06 96 ARG A C 1
ATOM 803 O O . ARG A 1 96 ? -1.171 -16.578 6.292 1.00 89.06 96 ARG A O 1
ATOM 810 N N . GLY A 1 97 ? 0.906 -16.664 7.152 1.00 83.94 97 GLY A N 1
ATOM 811 C CA . GLY A 1 97 ? 0.551 -17.335 8.407 1.00 83.94 97 GLY A CA 1
ATOM 812 C C . GLY A 1 97 ? 0.589 -18.855 8.270 1.00 83.94 97 GLY A C 1
ATOM 813 O O . GLY A 1 97 ? 0.601 -19.380 7.157 1.00 83.94 97 GLY A O 1
ATOM 814 N N . ASP A 1 98 ? 0.632 -19.563 9.397 1.00 82.25 98 ASP A N 1
ATOM 815 C CA . ASP A 1 98 ? 0.915 -21.003 9.407 1.00 82.25 98 ASP A CA 1
ATOM 816 C C . ASP A 1 98 ? -0.113 -21.844 8.654 1.00 82.25 98 ASP A C 1
ATOM 818 O O . ASP A 1 98 ? 0.274 -22.771 7.953 1.00 82.25 98 ASP A O 1
ATOM 822 N N . ALA A 1 99 ? -1.390 -21.465 8.706 1.00 81.19 99 ALA A N 1
ATOM 823 C CA . ALA A 1 99 ? -2.456 -22.174 8.000 1.00 81.19 99 ALA A CA 1
ATOM 824 C C . ALA A 1 99 ? -2.431 -21.971 6.471 1.00 81.19 99 ALA A C 1
ATOM 826 O O . ALA A 1 99 ? -2.916 -22.814 5.725 1.00 81.19 99 ALA A O 1
ATOM 827 N N . ASN A 1 100 ? -1.869 -20.857 5.986 1.00 86.31 100 ASN A N 1
ATOM 828 C CA . ASN A 1 100 ? -2.042 -20.417 4.595 1.00 86.31 100 ASN A CA 1
ATOM 829 C C . ASN A 1 100 ? -0.725 -20.319 3.804 1.00 86.31 100 ASN A C 1
ATOM 831 O O . ASN A 1 100 ? -0.744 -20.031 2.603 1.00 86.31 100 ASN A O 1
ATOM 835 N N . LYS A 1 101 ? 0.429 -20.531 4.454 1.00 83.12 101 LYS A N 1
ATOM 836 C CA . LYS A 1 101 ? 1.762 -20.396 3.837 1.00 83.12 101 LYS A CA 1
ATOM 837 C C . LYS A 1 101 ? 2.049 -21.455 2.772 1.00 83.12 101 LYS A C 1
ATOM 839 O O . LYS A 1 101 ? 2.738 -21.145 1.798 1.00 83.12 101 LYS A O 1
ATOM 844 N N . ASP A 1 102 ? 1.486 -22.652 2.923 1.00 86.88 102 ASP A N 1
ATOM 845 C CA . ASP A 1 102 ? 1.733 -23.801 2.039 1.00 86.88 102 ASP A CA 1
ATOM 846 C C . ASP A 1 102 ? 0.681 -23.940 0.931 1.00 86.88 102 ASP A C 1
ATOM 848 O O . ASP A 1 102 ? 0.844 -24.712 -0.013 1.00 86.88 102 ASP A O 1
ATOM 852 N N . VAL A 1 103 ? -0.358 -23.105 0.966 1.00 90.69 103 VAL A N 1
ATOM 853 C CA . VAL A 1 103 ? -1.411 -23.091 -0.048 1.00 90.69 103 VAL A CA 1
ATOM 854 C C . VAL A 1 103 ? -0.840 -22.655 -1.409 1.00 90.69 103 VAL A C 1
ATOM 856 O O . VAL A 1 103 ? -0.034 -21.718 -1.522 1.00 90.69 103 VAL A O 1
ATOM 859 N N . HIS A 1 104 ? -1.239 -23.366 -2.468 1.00 91.69 104 HIS A N 1
ATOM 860 C CA . HIS A 1 104 ? -0.777 -23.142 -3.846 1.00 91.69 104 HIS A CA 1
ATOM 861 C C . HIS A 1 104 ? -1.800 -22.439 -4.747 1.00 91.69 104 HIS A C 1
ATOM 863 O O . HIS A 1 104 ? -1.397 -21.803 -5.721 1.00 91.69 104 HIS A O 1
ATOM 869 N N . PHE A 1 105 ? -3.088 -22.494 -4.413 1.00 92.69 105 PHE A N 1
ATOM 870 C CA . PHE A 1 105 ? -4.171 -21.867 -5.173 1.00 92.69 105 PHE A CA 1
ATOM 871 C C . PHE A 1 105 ? -4.962 -20.919 -4.281 1.00 92.69 105 PHE A C 1
ATOM 873 O O . PHE A 1 105 ? -5.116 -21.164 -3.089 1.00 92.69 105 PHE A O 1
ATOM 880 N N . CYS A 1 106 ? -5.437 -19.807 -4.836 1.00 91.50 106 CYS A N 1
ATOM 881 C CA . CYS A 1 106 ? -6.270 -18.882 -4.079 1.00 91.50 106 CYS A CA 1
ATOM 882 C C . CYS A 1 106 ? -7.593 -19.568 -3.683 1.00 91.50 106 CYS A C 1
ATOM 884 O O . CYS A 1 106 ? -8.325 -19.962 -4.587 1.00 91.50 106 CYS A O 1
ATOM 886 N N . PRO A 1 107 ? -7.963 -19.633 -2.390 1.00 92.75 107 PRO A N 1
ATOM 887 C CA . PRO A 1 107 ? -9.221 -20.258 -1.966 1.00 92.75 107 PRO A CA 1
ATOM 888 C C . PRO A 1 107 ? -10.487 -19.570 -2.505 1.00 92.75 107 PRO A C 1
ATOM 890 O O . PRO A 1 107 ? -11.549 -20.175 -2.522 1.00 92.75 107 PRO A O 1
ATOM 893 N N . VAL A 1 108 ? -10.381 -18.306 -2.936 1.00 92.12 108 VAL A N 1
ATOM 894 C CA . VAL A 1 108 ? -11.522 -17.488 -3.385 1.00 92.12 108 VAL A CA 1
ATOM 895 C C . VAL A 1 108 ? -11.743 -17.572 -4.898 1.00 92.12 108 VAL A C 1
ATOM 897 O O . VAL A 1 108 ? -12.868 -17.737 -5.348 1.00 92.12 108 VAL A O 1
ATOM 900 N N . CYS A 1 109 ? -10.680 -17.439 -5.698 1.00 92.38 109 CYS A N 1
ATOM 901 C CA . CYS A 1 109 ? -10.782 -17.373 -7.167 1.00 92.38 109 CYS A CA 1
ATOM 902 C C . CYS A 1 109 ? -10.027 -18.494 -7.893 1.00 92.38 109 CYS A C 1
ATOM 904 O O . CYS A 1 109 ? -9.893 -18.460 -9.112 1.00 92.38 109 CYS A O 1
ATOM 906 N N . ASN A 1 110 ? -9.486 -19.459 -7.146 1.00 92.06 110 ASN A N 1
ATOM 907 C CA . ASN A 1 110 ? -8.765 -20.630 -7.644 1.00 92.06 110 ASN A CA 1
ATOM 908 C C . ASN A 1 110 ? -7.549 -20.337 -8.550 1.00 92.06 110 ASN A C 1
ATOM 910 O O . ASN A 1 110 ? -7.008 -21.227 -9.200 1.00 92.06 110 ASN A O 1
ATOM 914 N N . THR A 1 111 ? -7.059 -19.095 -8.599 1.00 92.00 111 THR A N 1
ATOM 915 C CA . THR A 1 111 ? -5.863 -18.771 -9.383 1.00 92.00 111 THR A CA 1
ATOM 916 C C . THR A 1 111 ? -4.607 -19.336 -8.725 1.00 92.00 111 THR A C 1
ATOM 918 O O . THR A 1 111 ? -4.423 -19.193 -7.511 1.00 92.00 111 THR A O 1
ATOM 921 N N . SER A 1 112 ? -3.702 -19.890 -9.534 1.00 92.25 112 SER A N 1
ATOM 922 C CA . SER A 1 112 ? -2.388 -20.352 -9.073 1.00 92.25 112 SER A CA 1
ATOM 923 C C . SER A 1 112 ? -1.555 -19.215 -8.471 1.00 92.25 112 SER A C 1
ATOM 925 O O . SER A 1 112 ? -1.446 -18.123 -9.038 1.00 92.25 112 SER A O 1
ATOM 927 N N . ARG A 1 113 ? -0.905 -19.508 -7.342 1.00 92.94 113 ARG A N 1
ATOM 928 C CA . ARG A 1 113 ? 0.105 -18.662 -6.692 1.00 92.94 113 ARG A CA 1
ATOM 929 C C . ARG A 1 113 ? 1.356 -18.484 -7.550 1.00 92.94 113 ARG A C 1
ATOM 931 O O . ARG A 1 113 ? 2.040 -17.470 -7.411 1.00 92.94 113 ARG A O 1
ATOM 938 N N . TRP A 1 114 ? 1.679 -19.460 -8.395 1.00 93.12 114 TRP A N 1
ATOM 939 C CA . TRP A 1 114 ? 2.956 -19.572 -9.101 1.00 93.12 114 TRP A CA 1
ATOM 940 C C . TRP A 1 114 ? 2.824 -19.199 -10.573 1.00 93.12 114 TRP A C 1
ATOM 942 O O . TRP A 1 114 ? 1.796 -19.458 -11.187 1.00 93.12 114 TRP A O 1
ATOM 952 N N . LYS A 1 115 ? 3.861 -18.584 -11.143 1.00 89.69 115 LYS A N 1
ATOM 953 C CA . LYS A 1 115 ? 3.971 -18.367 -12.587 1.00 89.69 115 LYS A CA 1
ATOM 954 C C . LYS A 1 115 ? 4.240 -19.693 -13.287 1.00 89.69 115 LYS A C 1
ATOM 956 O O . LYS A 1 115 ? 5.062 -20.479 -12.815 1.00 89.69 115 LYS A O 1
ATOM 961 N N . ASP A 1 116 ? 3.586 -19.881 -14.422 1.00 80.00 116 ASP A N 1
ATOM 962 C CA . ASP A 1 116 ? 3.824 -21.008 -15.310 1.00 80.00 116 ASP A CA 1
ATOM 963 C C . ASP A 1 116 ? 5.128 -20.717 -16.065 1.00 80.00 116 ASP A C 1
ATOM 965 O O . ASP A 1 116 ? 5.165 -19.909 -16.990 1.00 80.00 116 ASP A O 1
ATOM 969 N N . ASN A 1 117 ? 6.238 -21.275 -15.578 1.00 71.12 117 ASN A N 1
ATOM 970 C CA . ASN A 1 117 ? 7.551 -21.132 -16.200 1.00 71.12 117 ASN A CA 1
ATOM 971 C C . ASN A 1 117 ? 7.937 -22.456 -16.863 1.00 71.12 117 ASN A C 1
ATOM 973 O O . ASN A 1 117 ? 7.871 -23.504 -16.225 1.00 71.12 117 ASN A O 1
ATOM 977 N N . ASN A 1 118 ? 8.468 -22.393 -18.086 1.00 62.16 118 ASN A N 1
ATOM 978 C CA . ASN A 1 118 ? 9.022 -23.556 -18.794 1.00 62.16 118 ASN A CA 1
ATOM 979 C C . ASN A 1 118 ? 10.318 -24.105 -18.163 1.00 62.16 118 ASN A C 1
ATOM 981 O O . ASN A 1 118 ? 10.876 -25.075 -18.663 1.00 62.16 118 ASN A O 1
ATOM 985 N N . THR A 1 119 ? 10.838 -23.483 -17.099 1.00 59.75 119 THR A N 1
ATOM 986 C CA . THR A 1 119 ? 12.067 -23.915 -16.420 1.00 59.75 119 THR A CA 1
ATOM 987 C C . THR A 1 119 ? 11.721 -24.833 -15.242 1.00 59.75 119 THR A C 1
ATOM 989 O O . THR A 1 119 ? 11.145 -24.351 -14.258 1.00 59.75 119 THR A O 1
ATOM 992 N N . PRO A 1 120 ? 12.081 -26.129 -15.288 1.00 57.97 120 PRO A N 1
ATOM 993 C CA . PRO A 1 120 ? 11.796 -27.058 -14.201 1.00 57.97 120 PRO A CA 1
ATOM 994 C C . PRO A 1 120 ? 12.449 -26.587 -12.891 1.00 57.97 120 PRO A C 1
ATOM 996 O O . PRO A 1 120 ? 13.640 -26.290 -12.850 1.00 57.97 120 PRO A O 1
ATOM 999 N N . GLY A 1 121 ? 11.665 -26.495 -11.813 1.00 67.50 121 GLY A N 1
ATOM 1000 C CA . GLY A 1 121 ? 12.171 -26.339 -10.441 1.00 67.50 121 GLY A CA 1
ATOM 1001 C C . GLY A 1 121 ? 12.135 -24.935 -9.822 1.00 67.50 121 GLY A C 1
ATOM 1002 O O . GLY A 1 121 ? 12.151 -24.832 -8.595 1.00 67.50 121 GLY A O 1
ATOM 1003 N N . LYS A 1 122 ? 12.010 -23.839 -10.590 1.00 77.19 122 LYS A N 1
ATOM 1004 C CA . LYS A 1 122 ? 11.959 -22.479 -10.006 1.00 77.19 122 LYS A CA 1
ATOM 1005 C C . LYS A 1 122 ? 10.523 -21.974 -9.840 1.00 77.19 122 LYS A C 1
ATOM 1007 O O . LYS A 1 122 ? 9.965 -21.335 -10.733 1.00 77.19 122 LYS A O 1
ATOM 1012 N N . LYS A 1 123 ? 9.943 -22.204 -8.657 1.00 83.75 123 LYS A N 1
ATOM 1013 C CA . LYS A 1 123 ? 8.623 -21.673 -8.272 1.00 83.75 123 LYS A CA 1
ATOM 1014 C C . LYS A 1 123 ? 8.704 -20.163 -8.012 1.00 83.75 123 LYS A C 1
ATOM 1016 O O . LYS A 1 123 ? 9.167 -19.723 -6.962 1.00 83.75 123 LYS A O 1
ATOM 1021 N N . VAL A 1 124 ? 8.258 -19.358 -8.977 1.00 87.12 124 VAL A N 1
ATOM 1022 C CA . VAL A 1 124 ? 8.204 -17.890 -8.859 1.00 87.12 124 VAL A CA 1
ATOM 1023 C C . VAL A 1 124 ? 6.764 -17.458 -8.581 1.00 87.12 124 VAL A C 1
ATOM 1025 O O . VAL A 1 124 ? 5.881 -17.819 -9.358 1.00 87.12 124 VAL A O 1
ATOM 1028 N N . PRO A 1 125 ? 6.476 -16.706 -7.506 1.00 90.38 125 PRO A N 1
ATOM 1029 C CA . PRO A 1 125 ? 5.118 -16.238 -7.238 1.00 90.38 125 PRO A CA 1
ATOM 1030 C C . PRO A 1 125 ? 4.625 -15.246 -8.304 1.00 90.38 125 PRO A C 1
ATOM 1032 O O . PRO A 1 125 ? 5.401 -14.441 -8.827 1.00 90.38 125 PRO A O 1
ATOM 1035 N N . LYS A 1 126 ? 3.320 -15.269 -8.612 1.00 90.81 126 LYS A N 1
ATOM 1036 C CA . LYS A 1 126 ? 2.688 -14.323 -9.550 1.00 90.81 126 LYS A CA 1
ATOM 1037 C C . LYS A 1 126 ? 2.709 -12.892 -9.007 1.00 90.81 126 LYS A C 1
ATOM 1039 O O . LYS A 1 126 ? 3.038 -11.977 -9.758 1.00 90.81 126 LYS A O 1
ATOM 1044 N N . LYS A 1 127 ? 2.418 -12.708 -7.712 1.00 91.06 127 LYS A N 1
ATOM 1045 C CA . LYS A 1 127 ? 2.389 -11.405 -7.029 1.00 91.06 127 LYS A CA 1
ATOM 1046 C C . LYS A 1 127 ? 3.030 -11.496 -5.643 1.00 91.06 127 LYS A C 1
ATOM 1048 O O . LYS A 1 127 ? 2.783 -12.444 -4.897 1.00 91.06 127 LYS A O 1
ATOM 1053 N N . VAL A 1 128 ? 3.855 -10.505 -5.304 1.00 88.94 128 VAL A N 1
ATOM 1054 C CA . VAL A 1 128 ? 4.533 -10.389 -4.003 1.00 88.94 128 VAL A CA 1
ATOM 1055 C C . VAL A 1 128 ? 4.246 -9.014 -3.414 1.00 88.94 128 VAL A C 1
ATOM 1057 O O . VAL A 1 128 ? 4.545 -7.997 -4.035 1.00 88.94 128 VAL A O 1
ATOM 1060 N N . LEU A 1 129 ? 3.692 -8.998 -2.208 1.00 86.81 129 LEU A N 1
ATOM 1061 C CA . LEU A 1 129 ? 3.513 -7.830 -1.361 1.00 86.81 129 LEU A CA 1
ATOM 1062 C C . LEU A 1 129 ? 4.734 -7.682 -0.445 1.00 86.81 129 LEU A C 1
ATOM 1064 O O . LEU A 1 129 ? 5.159 -8.643 0.195 1.00 86.81 129 LEU A O 1
ATOM 1068 N N . ARG A 1 130 ? 5.286 -6.471 -0.359 1.00 86.06 130 ARG A N 1
ATOM 1069 C CA . ARG A 1 130 ? 6.349 -6.135 0.594 1.00 86.06 130 ARG A CA 1
ATOM 1070 C C . ARG A 1 130 ? 5.698 -5.567 1.849 1.00 86.06 130 ARG A C 1
ATOM 1072 O O . ARG A 1 130 ? 5.049 -4.528 1.791 1.00 86.06 130 ARG A O 1
ATOM 1079 N N . TYR A 1 131 ? 5.823 -6.285 2.957 1.00 82.56 131 TYR A N 1
ATOM 1080 C CA . TYR A 1 131 ? 5.170 -5.970 4.215 1.00 82.56 131 TYR A CA 1
ATOM 1081 C C . TYR A 1 131 ? 6.153 -5.364 5.209 1.00 82.56 131 TYR A C 1
ATOM 1083 O O . TYR A 1 131 ? 7.206 -5.924 5.521 1.0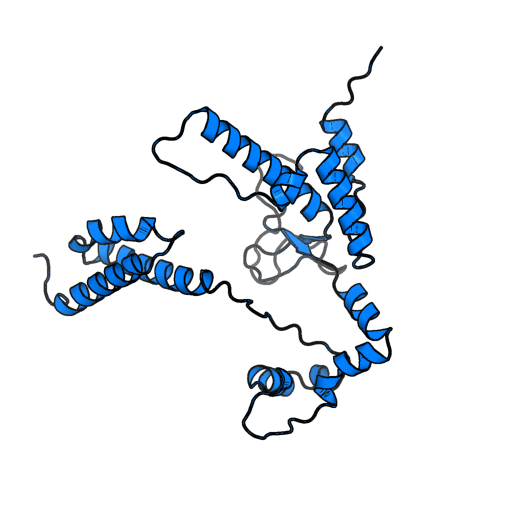0 82.56 131 TYR A O 1
ATOM 1091 N N . PHE A 1 132 ? 5.766 -4.203 5.722 1.00 79.50 132 PHE A N 1
ATOM 1092 C CA . PHE A 1 132 ? 6.436 -3.532 6.818 1.00 79.50 132 PHE A CA 1
ATOM 1093 C C . PHE A 1 132 ? 5.744 -3.926 8.123 1.00 79.50 132 PHE A C 1
ATOM 1095 O O . PHE A 1 132 ? 4.568 -3.612 8.314 1.00 79.50 132 PHE A O 1
ATOM 1102 N N . SER A 1 133 ? 6.458 -4.614 9.020 1.00 77.81 133 SER A N 1
ATOM 1103 C CA . SER A 1 133 ? 5.888 -5.034 10.303 1.00 77.81 133 SER A CA 1
ATOM 1104 C C . SER A 1 133 ? 5.544 -3.820 11.162 1.00 77.81 133 SER A C 1
ATOM 1106 O O . SER A 1 133 ? 6.418 -3.163 11.730 1.00 77.81 133 SER A O 1
ATOM 1108 N N . ILE A 1 134 ? 4.251 -3.500 11.227 1.00 79.81 134 ILE A N 1
ATOM 1109 C CA . ILE A 1 134 ? 3.749 -2.344 11.974 1.00 79.81 134 ILE A CA 1
ATOM 1110 C C . ILE A 1 134 ? 3.482 -2.683 13.443 1.00 79.81 134 ILE A C 1
ATOM 1112 O O . ILE A 1 134 ? 3.571 -1.802 14.291 1.00 79.81 134 ILE A O 1
ATOM 1116 N N . ILE A 1 135 ? 3.230 -3.956 13.768 1.00 82.88 135 ILE A N 1
ATOM 1117 C CA . ILE A 1 135 ? 2.875 -4.400 15.126 1.00 82.88 135 ILE A CA 1
ATOM 1118 C C . ILE A 1 135 ? 3.912 -3.947 16.172 1.00 82.88 135 ILE A C 1
ATOM 1120 O O . ILE A 1 135 ? 3.509 -3.294 17.137 1.00 82.88 135 ILE A O 1
ATOM 1124 N N . PRO A 1 136 ? 5.232 -4.170 15.993 1.00 83.12 136 PRO A N 1
ATOM 1125 C CA . PRO A 1 136 ? 6.225 -3.744 16.984 1.00 83.12 136 PRO A CA 1
ATOM 1126 C C . PRO A 1 136 ? 6.264 -2.223 17.169 1.00 83.12 136 PRO A C 1
ATOM 1128 O O . PRO A 1 136 ? 6.526 -1.720 18.263 1.00 83.12 136 PRO A O 1
ATOM 1131 N N . ARG A 1 137 ? 5.962 -1.470 16.104 1.00 83.06 137 ARG A N 1
ATOM 1132 C CA . ARG A 1 137 ? 5.866 -0.011 16.157 1.00 83.06 137 ARG A CA 1
ATOM 1133 C C . ARG A 1 137 ? 4.660 0.431 16.982 1.00 83.06 137 ARG A C 1
ATOM 1135 O O . ARG A 1 137 ? 4.817 1.307 17.825 1.00 83.06 137 ARG A O 1
ATOM 1142 N N . LEU A 1 138 ? 3.496 -0.185 16.779 1.00 85.56 138 LEU A N 1
ATOM 1143 C CA . LEU A 1 138 ? 2.285 0.113 17.553 1.00 85.56 138 LEU A CA 1
ATOM 1144 C C . LEU A 1 138 ? 2.473 -0.232 19.033 1.00 85.56 138 LEU A C 1
ATOM 1146 O O . LEU A 1 138 ? 2.182 0.592 19.896 1.00 85.56 138 LEU A O 1
ATOM 1150 N N . GLN A 1 139 ? 3.063 -1.392 19.332 1.00 87.25 139 GLN A N 1
ATOM 1151 C CA . GLN A 1 139 ? 3.409 -1.779 20.703 1.00 87.25 139 GLN A CA 1
ATOM 1152 C C . GLN A 1 139 ? 4.322 -0.748 21.377 1.00 87.25 139 GLN A C 1
ATOM 1154 O O . GLN A 1 139 ? 4.124 -0.420 22.543 1.00 87.25 139 GLN A O 1
ATOM 1159 N N . ARG A 1 140 ? 5.311 -0.201 20.657 1.00 86.00 140 ARG A N 1
ATOM 1160 C CA . ARG A 1 140 ? 6.199 0.840 21.193 1.00 86.00 140 ARG A CA 1
ATOM 1161 C C . ARG A 1 140 ? 5.456 2.133 21.523 1.00 86.00 140 ARG A C 1
ATOM 1163 O O . ARG A 1 140 ? 5.800 2.758 22.522 1.00 86.00 140 ARG A O 1
ATOM 1170 N N . LEU A 1 141 ? 4.469 2.530 20.720 1.00 87.19 141 LEU A N 1
ATOM 1171 C CA . LEU A 1 141 ? 3.677 3.730 20.997 1.00 87.19 141 LEU A CA 1
ATOM 1172 C C . LEU A 1 141 ? 2.884 3.577 22.310 1.00 87.19 141 LEU A C 1
ATOM 1174 O O . LEU A 1 141 ? 2.900 4.488 23.132 1.00 87.19 141 LEU A O 1
ATOM 1178 N N . TYR A 1 142 ? 2.328 2.390 22.579 1.00 89.06 142 TYR A N 1
ATOM 1179 C CA . TYR A 1 142 ? 1.634 2.098 23.841 1.00 89.06 142 TYR A CA 1
ATOM 1180 C C . TYR A 1 142 ? 2.549 1.937 25.067 1.00 89.06 142 TYR A C 1
ATOM 1182 O O . TYR A 1 142 ? 2.061 1.976 26.193 1.00 89.06 142 TYR A O 1
ATOM 1190 N N . LYS A 1 143 ? 3.872 1.785 24.896 1.00 89.25 143 LYS A N 1
ATOM 1191 C CA . LYS A 1 143 ? 4.821 1.723 26.028 1.00 89.25 143 LYS A CA 1
ATOM 1192 C C . LYS A 1 143 ? 5.044 3.080 26.707 1.00 89.25 143 LYS A C 1
ATOM 1194 O O . LYS A 1 143 ? 5.510 3.114 27.841 1.00 89.25 143 LYS A O 1
ATOM 1199 N N . SER A 1 144 ? 4.759 4.194 26.028 1.00 90.94 144 SER A N 1
ATOM 1200 C CA . SER A 1 144 ? 4.839 5.535 26.616 1.00 90.94 144 SER A CA 1
ATOM 1201 C C . SER A 1 144 ? 3.488 5.907 27.214 1.00 90.94 144 SER A C 1
ATOM 1203 O O . SER A 1 144 ? 2.503 5.975 26.488 1.00 90.94 144 SER A O 1
ATOM 1205 N N . SER A 1 145 ? 3.441 6.213 28.512 1.00 89.94 145 SER A N 1
ATOM 1206 C CA . SER A 1 145 ? 2.199 6.616 29.187 1.00 89.94 145 SER A CA 1
ATOM 1207 C C . SER A 1 145 ? 1.565 7.866 28.571 1.00 89.94 145 SER A C 1
ATOM 1209 O O . SER A 1 145 ? 0.346 7.943 28.463 1.00 89.94 145 SER A O 1
ATOM 1211 N N . HIS A 1 146 ? 2.378 8.831 28.130 1.00 89.94 146 HIS A N 1
ATOM 1212 C CA . HIS A 1 146 ? 1.896 10.029 27.445 1.00 89.94 146 HIS A CA 1
ATOM 1213 C C . HIS A 1 146 ? 1.338 9.696 26.056 1.00 89.94 146 HIS A C 1
ATOM 1215 O O . HIS A 1 146 ? 0.194 10.022 25.763 1.00 89.94 146 HIS A O 1
ATOM 1221 N N . THR A 1 147 ? 2.100 8.969 25.232 1.00 90.25 147 THR A N 1
ATOM 1222 C CA . THR A 1 147 ? 1.665 8.623 23.866 1.00 90.25 147 THR A CA 1
ATOM 1223 C C . THR A 1 147 ? 0.442 7.705 23.881 1.00 90.25 147 THR A C 1
ATOM 1225 O O . THR A 1 147 ? -0.453 7.866 23.063 1.00 90.25 147 THR A O 1
ATOM 1228 N N . ALA A 1 148 ? 0.361 6.772 24.831 1.00 90.62 148 ALA A N 1
ATOM 1229 C CA . ALA A 1 148 ? -0.778 5.873 24.975 1.00 90.62 148 ALA A CA 1
ATOM 1230 C C . ALA A 1 148 ? -2.094 6.632 25.213 1.00 90.62 148 ALA A C 1
ATOM 1232 O O . ALA A 1 148 ? -3.109 6.233 24.649 1.00 90.62 148 ALA A O 1
ATOM 1233 N N . LYS A 1 149 ? -2.072 7.736 25.980 1.00 89.69 149 LYS A N 1
ATOM 1234 C CA . LYS A 1 149 ? -3.251 8.602 26.173 1.00 89.69 149 LYS A CA 1
ATOM 1235 C C . LYS A 1 149 ? -3.720 9.217 24.856 1.00 89.69 149 LYS A C 1
ATOM 1237 O O . LYS A 1 149 ? -4.912 9.201 24.580 1.00 89.69 149 LYS A O 1
ATOM 1242 N N . GLU A 1 150 ? -2.789 9.699 24.035 1.00 88.19 150 GLU A N 1
ATOM 1243 C CA . GLU A 1 150 ? -3.099 10.231 22.701 1.00 88.19 150 GLU A CA 1
ATOM 1244 C C . GLU A 1 150 ? -3.656 9.136 21.777 1.00 88.19 150 GLU A C 1
ATOM 1246 O O . GLU A 1 150 ? -4.622 9.346 21.050 1.00 88.19 150 GLU A O 1
ATOM 1251 N N . MET A 1 151 ? -3.102 7.920 21.837 1.00 88.25 151 MET A N 1
ATOM 1252 C CA . MET A 1 151 ? -3.574 6.798 21.017 1.00 88.25 151 MET A CA 1
ATOM 1253 C C . MET A 1 151 ? -5.006 6.372 21.342 1.00 88.25 151 MET A C 1
ATOM 1255 O O . MET A 1 151 ? -5.743 5.989 20.433 1.00 88.25 151 MET A O 1
ATOM 1259 N N . THR A 1 152 ? -5.406 6.426 22.614 1.00 90.44 152 THR A N 1
ATOM 1260 C CA . THR A 1 152 ? -6.767 6.093 23.060 1.00 90.44 152 THR A CA 1
ATOM 1261 C C . THR A 1 152 ? -7.693 7.306 23.110 1.00 90.44 152 THR A C 1
ATOM 1263 O O . THR A 1 152 ? -8.857 7.163 23.484 1.00 90.44 152 THR A O 1
ATOM 1266 N N . TRP A 1 153 ? -7.222 8.491 22.702 1.00 87.81 153 TRP A N 1
ATOM 1267 C CA . TRP A 1 153 ? -8.014 9.720 22.739 1.00 87.81 153 TRP A CA 1
ATOM 1268 C C . TRP A 1 153 ? -9.295 9.601 21.918 1.00 87.81 153 TRP A C 1
ATOM 1270 O O . TRP A 1 153 ? -10.325 10.127 22.302 1.00 87.81 153 TRP A O 1
ATOM 1280 N N . HIS A 1 154 ? -9.287 8.827 20.836 1.00 85.88 154 HIS A N 1
ATOM 1281 C CA . HIS A 1 154 ? -10.492 8.576 20.045 1.00 85.88 154 HIS A CA 1
ATOM 1282 C C . HIS A 1 154 ? -11.644 7.916 20.836 1.00 85.88 154 HIS A C 1
ATOM 1284 O O . HIS A 1 154 ? -12.780 7.971 20.385 1.00 85.88 154 HIS A O 1
ATOM 1290 N N . ALA A 1 155 ? -11.375 7.291 21.988 1.00 86.25 155 ALA A N 1
ATOM 1291 C CA . ALA A 1 155 ? -12.395 6.706 22.859 1.00 86.25 155 ALA A CA 1
ATOM 1292 C C . ALA A 1 155 ? -12.781 7.618 24.039 1.00 86.25 155 ALA A C 1
ATOM 1294 O O . ALA A 1 155 ? -13.889 7.521 24.559 1.00 86.25 155 ALA A O 1
ATOM 1295 N N . THR A 1 156 ? -11.869 8.484 24.493 1.00 84.44 156 THR A N 1
ATOM 1296 C CA . THR A 1 156 ? -12.061 9.337 25.684 1.00 84.44 156 THR A CA 1
ATOM 1297 C C . THR A 1 156 ? -12.358 10.798 25.346 1.00 84.44 156 THR A C 1
ATOM 1299 O O . THR A 1 156 ? -12.940 11.522 26.157 1.00 84.44 156 THR A O 1
ATOM 1302 N N . GLY A 1 157 ? -11.949 11.232 24.159 1.00 78.75 157 GLY A N 1
ATOM 1303 C CA . GLY A 1 157 ? -12.119 12.565 23.617 1.00 78.75 157 GLY A CA 1
ATOM 1304 C C . GLY A 1 157 ? -13.579 12.848 23.304 1.00 78.75 157 GLY A C 1
ATOM 1305 O O . GLY A 1 157 ? -14.308 12.002 22.788 1.00 78.75 157 GLY A O 1
ATOM 1306 N N . LYS A 1 158 ? -14.012 14.063 23.628 1.00 72.00 158 LYS A N 1
ATOM 1307 C CA . LYS A 1 158 ? -15.353 14.552 23.314 1.00 72.00 158 LYS A CA 1
ATOM 1308 C C . LYS A 1 158 ? -15.235 15.653 22.272 1.00 72.00 158 LYS A C 1
ATOM 1310 O O . LYS A 1 158 ? -14.406 16.547 22.426 1.00 72.00 158 LYS A O 1
ATOM 1315 N N . CYS A 1 159 ? -16.083 15.598 21.250 1.00 72.19 159 CYS A N 1
ATOM 1316 C CA . CYS A 1 159 ? -16.283 16.714 20.334 1.00 72.19 159 CYS A CA 1
ATOM 1317 C C . CYS A 1 159 ? -16.821 17.908 21.135 1.00 72.19 159 CYS A C 1
ATOM 1319 O O . CYS A 1 159 ? -17.843 17.780 21.815 1.00 72.19 159 CYS A O 1
ATOM 1321 N N . THR A 1 160 ? -16.123 19.042 21.107 1.00 76.69 160 THR A N 1
ATOM 1322 C CA . THR A 1 160 ? -16.530 20.234 21.869 1.00 76.69 160 THR A CA 1
ATOM 1323 C C . THR A 1 160 ? -17.534 21.096 21.113 1.00 76.69 160 THR A C 1
ATOM 1325 O O . THR A 1 160 ? -18.303 21.813 21.747 1.00 76.69 160 THR A O 1
ATOM 1328 N N . GLU A 1 161 ? -17.580 21.002 19.780 1.00 74.69 161 GLU A N 1
ATOM 1329 C CA . GLU A 1 161 ? -18.501 21.771 18.938 1.00 74.69 161 GLU A CA 1
ATOM 1330 C C . GLU A 1 161 ? -19.375 20.852 18.068 1.00 74.69 161 GLU A C 1
ATOM 1332 O O . GLU A 1 161 ? -18.891 20.290 17.079 1.00 74.69 161 GLU A O 1
ATOM 1337 N N . PRO A 1 162 ? -20.679 20.711 18.368 1.00 73.75 162 PRO A N 1
ATOM 1338 C CA . PRO A 1 162 ? -21.566 19.891 17.555 1.00 73.75 162 PRO A CA 1
ATOM 1339 C C . PRO A 1 162 ? -21.654 20.433 16.120 1.00 73.75 162 PRO A C 1
ATOM 1341 O O . PRO A 1 162 ? -21.894 21.616 15.892 1.00 73.75 162 PRO A O 1
ATOM 1344 N N . GLY A 1 163 ? -21.468 19.547 15.137 1.00 72.88 163 GLY A N 1
ATOM 1345 C CA . GLY A 1 163 ? -21.583 19.869 13.709 1.00 72.88 163 GLY A CA 1
ATOM 1346 C C . GLY A 1 163 ? -20.272 20.229 13.002 1.00 72.88 163 GLY A C 1
ATOM 1347 O O . GLY A 1 163 ? -20.271 20.318 11.775 1.00 72.88 163 GLY A O 1
ATOM 1348 N N . LYS A 1 164 ? -19.148 20.366 13.720 1.00 76.31 164 LYS A N 1
ATOM 1349 C CA . LYS A 1 164 ? -17.816 20.518 13.113 1.00 76.31 164 LYS A CA 1
ATOM 1350 C C . LYS A 1 164 ? -16.952 19.293 13.389 1.00 76.31 164 LYS A C 1
ATOM 1352 O O . LYS A 1 164 ? -16.902 18.788 14.502 1.00 76.31 164 LYS A O 1
ATOM 1357 N N . MET A 1 165 ? -16.252 18.821 12.361 1.00 76.75 165 MET A N 1
ATOM 1358 C CA . MET A 1 165 ? -15.284 17.734 12.500 1.00 76.75 165 MET A CA 1
ATOM 1359 C C . MET A 1 165 ? -13.976 18.305 13.055 1.00 76.75 165 MET A C 1
ATOM 1361 O O . MET A 1 165 ? -13.269 19.015 12.344 1.00 76.75 165 MET A O 1
ATOM 1365 N N . GLN A 1 166 ? -13.671 18.012 14.319 1.00 79.94 166 GLN A N 1
ATOM 1366 C CA . GLN A 1 166 ? -12.448 18.467 14.992 1.00 79.94 166 GLN A CA 1
ATOM 1367 C C . GLN A 1 166 ? -11.374 17.378 14.989 1.00 79.94 166 GLN A C 1
ATOM 1369 O O . GLN A 1 166 ? -10.180 17.666 14.975 1.00 79.94 166 GLN A O 1
ATOM 1374 N N . HIS A 1 167 ? -11.802 16.119 14.957 1.00 78.62 167 HIS A N 1
ATOM 1375 C CA . HIS A 1 167 ? -10.933 14.958 14.885 1.00 78.62 167 HIS A CA 1
ATOM 1376 C C . HIS A 1 167 ? -11.534 13.905 13.933 1.00 78.62 167 HIS A C 1
ATOM 1378 O O . HIS A 1 167 ? -12.756 13.849 13.778 1.00 78.62 167 HIS A O 1
ATOM 1384 N N . PRO A 1 168 ? -10.728 13.025 13.301 1.00 81.88 168 PRO A N 1
ATOM 1385 C CA . PRO A 1 168 ? -11.243 11.970 12.418 1.00 81.88 168 PRO A CA 1
ATOM 1386 C C . PRO A 1 168 ? -12.339 11.075 13.024 1.00 81.88 168 PRO A C 1
ATOM 1388 O O . PRO A 1 168 ? -13.167 10.554 12.281 1.00 81.88 168 PRO A O 1
ATOM 1391 N N . VAL A 1 169 ? -12.372 10.940 14.356 1.00 83.38 169 VAL A N 1
ATOM 1392 C CA . VAL A 1 169 ? -13.423 10.218 15.107 1.00 83.38 169 VAL A CA 1
ATOM 1393 C C . VAL A 1 169 ? -14.820 10.825 14.920 1.00 83.38 169 VAL A C 1
ATOM 1395 O O . VAL A 1 169 ? -15.822 10.114 14.936 1.00 83.38 169 VAL A O 1
ATOM 1398 N N . ASP A 1 170 ? -14.902 12.134 14.678 1.00 82.81 170 ASP A N 1
ATOM 1399 C CA . ASP A 1 170 ? -16.173 12.826 14.458 1.00 82.81 170 ASP A CA 1
ATOM 1400 C C . ASP A 1 170 ? -16.744 12.534 13.064 1.00 82.81 170 ASP A C 1
ATOM 1402 O O . ASP A 1 170 ? -17.944 12.722 12.824 1.00 82.81 170 ASP A O 1
ATOM 1406 N N . GLY A 1 171 ? -15.881 12.077 12.150 1.00 83.25 171 GLY A N 1
ATOM 1407 C CA . GLY A 1 171 ? -16.199 11.799 10.763 1.00 83.25 171 GLY A CA 1
ATOM 1408 C C . GLY A 1 171 ? -17.208 10.664 10.612 1.00 83.25 171 GLY A C 1
ATOM 1409 O O . GLY A 1 171 ? -17.188 9.668 11.335 1.00 83.25 171 GLY A O 1
ATOM 1410 N N . LYS A 1 172 ? -18.078 10.792 9.605 1.00 83.31 172 LYS A N 1
ATOM 1411 C CA . LYS A 1 172 ? -19.121 9.800 9.313 1.00 83.31 172 LYS A CA 1
ATOM 1412 C C . LYS A 1 172 ? -18.545 8.396 9.097 1.00 83.31 172 LYS A C 1
ATOM 1414 O O . LYS A 1 172 ? -19.061 7.438 9.648 1.00 83.31 172 LYS A O 1
ATOM 1419 N N . VAL A 1 173 ? -17.422 8.296 8.384 1.00 84.62 173 VAL A N 1
ATOM 1420 C CA . VAL A 1 173 ? -16.749 7.016 8.099 1.00 84.62 173 VAL A CA 1
ATOM 1421 C C . VAL A 1 173 ? -16.338 6.282 9.378 1.00 84.62 173 VAL A C 1
ATOM 1423 O O . VAL A 1 173 ? -16.459 5.062 9.446 1.00 84.62 173 VAL A O 1
ATOM 1426 N N . TRP A 1 174 ? -15.869 7.007 10.397 1.00 86.69 174 TRP A N 1
ATOM 1427 C CA . TRP A 1 174 ? -15.470 6.404 11.668 1.00 86.69 174 TRP A CA 1
ATOM 1428 C C . TRP A 1 174 ? -16.684 5.863 12.427 1.00 86.69 174 TRP A C 1
ATOM 1430 O O . TRP A 1 174 ? -16.673 4.724 12.885 1.00 86.69 174 TRP A O 1
ATOM 1440 N N . LYS A 1 175 ? -17.763 6.647 12.493 1.00 86.88 175 LYS A N 1
ATOM 1441 C CA . LYS A 1 175 ? -19.025 6.251 13.138 1.00 86.88 175 LYS A CA 1
ATOM 1442 C C . LYS A 1 175 ? -19.681 5.061 12.433 1.00 86.88 175 LYS A C 1
ATOM 1444 O O . LYS A 1 175 ? -20.109 4.111 13.085 1.00 86.88 175 LYS A O 1
ATOM 1449 N N . ASP A 1 176 ? -19.703 5.072 11.104 1.00 88.50 176 ASP A N 1
ATOM 1450 C CA . ASP A 1 176 ? -20.215 3.965 10.290 1.00 88.50 176 ASP A CA 1
ATOM 1451 C C . ASP A 1 176 ? -19.382 2.684 10.505 1.00 88.50 176 ASP A C 1
ATOM 1453 O O . ASP A 1 176 ? -19.920 1.579 10.537 1.00 88.50 176 ASP A O 1
ATOM 1457 N N . PHE A 1 177 ? -18.064 2.807 10.703 1.00 87.75 177 PHE A N 1
ATOM 1458 C CA . PHE A 1 177 ? -17.210 1.672 11.055 1.00 87.75 177 PHE A CA 1
ATOM 1459 C C . PHE A 1 177 ? -17.525 1.133 12.458 1.00 87.75 177 PHE A C 1
ATOM 1461 O O . PHE A 1 177 ? -17.693 -0.075 12.624 1.00 87.75 177 PHE A O 1
ATOM 1468 N N . ASP A 1 178 ? -17.646 2.013 13.453 1.00 89.44 178 ASP A N 1
ATOM 1469 C CA . ASP A 1 178 ? -17.882 1.622 14.847 1.00 89.44 178 ASP A CA 1
ATOM 1470 C C . ASP A 1 178 ? -19.253 0.969 15.048 1.00 89.44 178 ASP A C 1
ATOM 1472 O O . ASP A 1 178 ? -19.372 0.002 15.796 1.00 89.44 178 ASP A O 1
ATOM 1476 N N . THR A 1 179 ? -20.274 1.430 14.321 1.00 92.00 179 THR A N 1
ATOM 1477 C CA . THR A 1 179 ? -21.605 0.797 14.325 1.00 92.00 179 THR A CA 1
ATOM 1478 C C . THR A 1 179 ? -21.598 -0.600 13.706 1.00 92.00 179 THR A C 1
ATOM 1480 O O . THR A 1 179 ? -22.365 -1.461 14.132 1.00 92.00 179 THR A O 1
ATOM 1483 N N . LYS A 1 180 ? -20.726 -0.854 12.723 1.00 93.94 180 LYS A N 1
ATOM 1484 C CA . LYS A 1 180 ? -20.614 -2.158 12.058 1.00 93.94 180 LYS A CA 1
ATOM 1485 C C . LYS A 1 180 ? -19.763 -3.164 12.839 1.00 93.94 180 LYS A C 1
ATOM 1487 O O . LYS A 1 180 ? -20.024 -4.361 12.755 1.00 93.94 180 LYS A O 1
ATOM 1492 N N . TYR A 1 181 ? -18.750 -2.702 13.571 1.00 91.69 181 TYR A N 1
ATOM 1493 C CA . TYR A 1 181 ? -17.781 -3.551 14.271 1.00 91.69 181 TYR A CA 1
ATOM 1494 C C . TYR A 1 181 ? -17.713 -3.210 15.765 1.00 91.69 181 TYR A C 1
ATOM 1496 O O . TYR A 1 181 ? -16.692 -2.728 16.257 1.00 91.69 181 TYR A O 1
ATOM 1504 N N . LEU A 1 182 ? -18.800 -3.489 16.489 1.00 91.81 182 LEU A N 1
ATOM 1505 C CA . LEU A 1 182 ? -18.966 -3.125 17.904 1.00 91.81 182 LEU A CA 1
ATOM 1506 C C . LEU A 1 182 ? -17.851 -3.675 18.804 1.00 91.81 182 LEU A C 1
ATOM 1508 O O . LEU A 1 182 ? -17.257 -2.912 19.562 1.00 91.81 182 LEU A O 1
ATOM 1512 N N . ASP A 1 183 ? -17.504 -4.958 18.671 1.00 92.81 183 ASP A N 1
ATOM 1513 C CA . ASP A 1 183 ? -16.443 -5.584 19.477 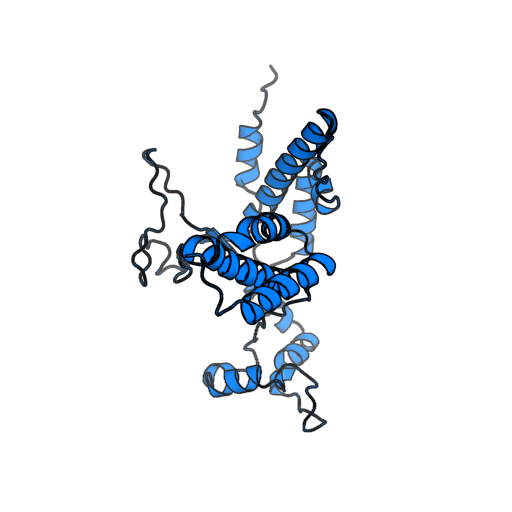1.00 92.81 183 ASP A CA 1
ATOM 1514 C C . ASP A 1 183 ? -15.079 -4.922 19.248 1.00 92.81 183 ASP A C 1
ATOM 1516 O O . ASP A 1 183 ? -14.281 -4.752 20.170 1.00 92.81 183 ASP A O 1
ATOM 1520 N N . PHE A 1 184 ? -14.810 -4.508 18.005 1.00 91.25 184 PHE A N 1
ATOM 1521 C CA . PHE A 1 184 ? -13.586 -3.790 17.675 1.00 91.25 184 PHE A CA 1
ATOM 1522 C C . PHE A 1 184 ? -13.605 -2.378 18.265 1.00 91.25 184 PHE A C 1
ATOM 1524 O O . PHE A 1 184 ? -12.590 -1.925 18.790 1.00 91.25 184 PHE A O 1
ATOM 1531 N N . ALA A 1 185 ? -14.742 -1.684 18.186 1.00 89.06 185 ALA A N 1
ATOM 1532 C CA . ALA A 1 185 ? -14.894 -0.328 18.697 1.00 89.06 185 ALA A CA 1
ATOM 1533 C C . ALA A 1 185 ? -14.852 -0.253 20.232 1.00 89.06 185 ALA A C 1
ATOM 1535 O O . ALA A 1 185 ? -14.395 0.753 20.773 1.00 89.06 185 ALA A O 1
ATOM 1536 N N . ALA A 1 186 ? -15.283 -1.314 20.920 1.00 90.12 186 ALA A N 1
ATOM 1537 C CA . ALA A 1 186 ? -15.328 -1.393 22.377 1.00 90.12 186 ALA A CA 1
ATOM 1538 C C . ALA A 1 186 ? -13.942 -1.423 23.043 1.00 90.12 186 ALA A C 1
ATOM 1540 O O . ALA A 1 186 ? -13.821 -1.019 24.196 1.00 90.12 186 ALA A O 1
ATOM 1541 N N . GLU A 1 187 ? -12.897 -1.882 22.347 1.00 93.12 187 GLU A N 1
ATOM 1542 C CA . GLU A 1 187 ? -11.524 -1.919 22.861 1.00 93.12 187 GLU A CA 1
ATOM 1543 C C . GLU A 1 187 ? -10.752 -0.647 22.445 1.00 93.12 187 GLU A C 1
ATOM 1545 O O . GLU A 1 187 ? -10.365 -0.514 21.281 1.00 93.12 187 GLU A O 1
ATOM 1550 N N . PRO A 1 188 ? -10.449 0.287 23.372 1.00 89.50 188 PRO A N 1
ATOM 1551 C CA . PRO A 1 188 ? -9.803 1.566 23.048 1.00 89.50 188 PRO A CA 1
ATOM 1552 C C . PRO A 1 188 ? -8.380 1.440 22.492 1.00 89.50 188 PRO A C 1
ATOM 1554 O O . PRO A 1 188 ? -7.835 2.399 21.943 1.00 89.50 188 PRO A O 1
ATOM 1557 N N . ARG A 1 189 ? -7.729 0.282 22.663 1.00 88.19 189 ARG A N 1
ATOM 1558 C CA . ARG A 1 189 ? -6.395 0.011 22.101 1.00 88.19 189 ARG A CA 1
ATOM 1559 C C . ARG A 1 189 ? -6.443 -0.407 20.631 1.00 88.19 189 ARG A C 1
ATOM 1561 O O . ARG A 1 189 ? -5.391 -0.532 20.000 1.00 88.19 189 ARG A O 1
ATOM 1568 N N . ASN A 1 190 ? -7.633 -0.612 20.072 1.00 89.81 190 ASN A N 1
ATOM 1569 C CA . ASN A 1 190 ? -7.791 -0.923 18.664 1.00 89.81 190 ASN A CA 1
ATOM 1570 C C . ASN A 1 190 ? -7.597 0.332 17.810 1.00 89.81 190 ASN A C 1
ATOM 1572 O O . ASN A 1 190 ? -8.356 1.300 17.858 1.00 89.81 190 ASN A O 1
ATOM 1576 N N . ILE A 1 191 ? -6.550 0.304 16.990 1.00 84.75 191 ILE A N 1
ATOM 1577 C CA . ILE A 1 191 ? -6.173 1.430 16.138 1.00 84.75 191 ILE A CA 1
ATOM 1578 C C . ILE A 1 191 ? -6.873 1.307 14.791 1.00 84.75 191 ILE A C 1
ATOM 1580 O O . ILE A 1 191 ? -6.771 0.283 14.114 1.00 84.75 191 ILE A O 1
ATOM 1584 N N . ARG A 1 192 ? -7.504 2.397 14.355 1.00 84.75 192 ARG A N 1
ATOM 1585 C CA . ARG A 1 192 ? -8.056 2.523 13.005 1.00 84.75 192 ARG A CA 1
ATOM 1586 C C . ARG A 1 192 ? -7.023 3.202 12.117 1.00 84.75 192 ARG A C 1
ATOM 1588 O O . ARG A 1 192 ? -6.731 4.386 12.265 1.00 84.75 192 ARG A O 1
ATOM 1595 N N . LEU A 1 193 ? -6.430 2.428 11.215 1.00 75.88 193 LEU A N 1
ATOM 1596 C CA . LEU A 1 193 ? -5.505 2.950 10.216 1.00 75.88 193 LEU A CA 1
ATOM 1597 C C . LEU A 1 193 ? -6.315 3.408 9.004 1.00 75.88 193 LEU A C 1
ATOM 1599 O O . LEU A 1 193 ? -6.744 2.595 8.189 1.00 75.88 193 LEU A O 1
ATOM 1603 N N . GLY A 1 194 ? -6.547 4.714 8.908 1.00 66.12 194 GLY A N 1
ATOM 1604 C CA . GLY A 1 194 ? -7.116 5.317 7.710 1.00 66.12 194 GLY A CA 1
ATOM 1605 C C . GLY A 1 194 ? -6.068 5.411 6.604 1.00 66.12 194 GLY A C 1
ATOM 1606 O O . GLY A 1 194 ? -4.919 5.776 6.859 1.00 66.12 194 GLY A O 1
ATOM 1607 N N . LEU A 1 195 ? -6.468 5.127 5.364 1.00 53.94 195 LEU A N 1
ATOM 1608 C CA . LEU A 1 195 ? -5.725 5.601 4.201 1.00 53.94 195 LEU A CA 1
ATOM 1609 C C . LEU A 1 195 ? -5.897 7.121 4.153 1.00 53.94 195 LEU A C 1
ATOM 1611 O O . LEU A 1 195 ? -6.872 7.628 3.605 1.00 53.94 195 LEU A O 1
ATOM 1615 N N . ALA A 1 196 ? -4.970 7.853 4.764 1.00 48.28 196 ALA A N 1
ATOM 1616 C CA . ALA A 1 196 ? -4.797 9.250 4.423 1.00 48.28 196 ALA A CA 1
ATOM 1617 C C . ALA A 1 196 ? -4.225 9.257 3.005 1.00 48.28 196 ALA A C 1
ATOM 1619 O O . ALA A 1 196 ? -3.050 8.956 2.812 1.00 48.28 196 ALA A O 1
ATOM 1620 N N . ALA A 1 197 ? -5.071 9.519 2.009 1.00 37.53 197 ALA A N 1
ATOM 1621 C CA . ALA A 1 197 ? -4.573 10.006 0.737 1.00 37.53 197 ALA A CA 1
ATOM 1622 C C . ALA A 1 197 ? -3.990 11.390 1.033 1.00 37.53 197 ALA A C 1
ATOM 1624 O O . ALA A 1 197 ? -4.696 12.398 1.012 1.00 37.53 197 ALA A O 1
ATOM 1625 N N . ASP A 1 198 ? -2.711 11.430 1.401 1.00 41.00 198 ASP A N 1
ATOM 1626 C CA . ASP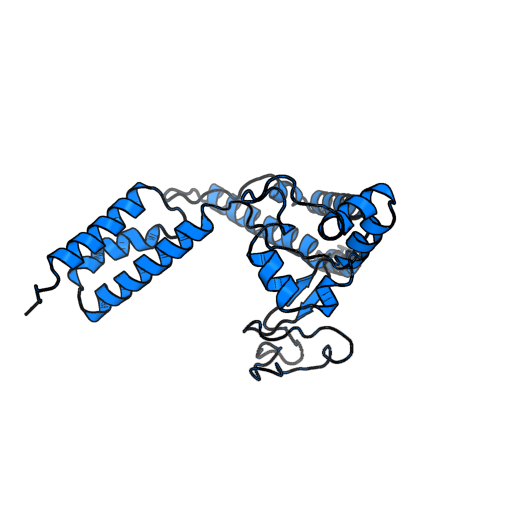 A 1 198 ? -1.945 12.643 1.238 1.00 41.00 198 ASP A CA 1
ATOM 1627 C C . ASP A 1 198 ? -2.051 13.034 -0.236 1.00 41.00 198 ASP A C 1
ATOM 1629 O O . ASP A 1 198 ? -2.052 12.205 -1.148 1.00 41.00 198 ASP A O 1
ATOM 1633 N N . ALA A 1 199 ? -2.294 14.314 -0.454 1.00 39.91 199 ALA A N 1
ATOM 1634 C CA . ALA A 1 199 ? -2.593 14.895 -1.740 1.00 39.91 199 ALA A CA 1
ATOM 1635 C C . ALA A 1 199 ? -1.514 14.585 -2.797 1.00 39.91 199 ALA A C 1
ATOM 1637 O O . ALA A 1 199 ? -0.669 15.417 -3.104 1.00 39.91 199 ALA A O 1
ATOM 1638 N N . SER A 1 200 ? -1.618 13.449 -3.485 1.00 41.50 200 SER A N 1
ATOM 1639 C CA . SER A 1 200 ? -1.304 13.396 -4.906 1.00 41.50 200 SER A CA 1
ATOM 1640 C C . SER A 1 200 ? -2.568 13.808 -5.651 1.00 41.50 200 SER A C 1
ATOM 1642 O O . SER A 1 200 ? -3.235 13.003 -6.291 1.00 41.50 200 SER A O 1
ATOM 1644 N N . ILE A 1 201 ? -2.906 15.099 -5.580 1.00 45.62 201 ILE A N 1
ATOM 1645 C CA . ILE A 1 201 ? -3.965 15.752 -6.379 1.00 45.62 201 ILE A CA 1
ATOM 1646 C C . ILE A 1 201 ? -3.740 15.544 -7.902 1.00 45.62 201 ILE A C 1
ATOM 1648 O O . ILE A 1 201 ? -4.630 15.782 -8.716 1.00 45.62 201 ILE A O 1
ATOM 1652 N N . ARG A 1 202 ? -2.584 14.986 -8.299 1.00 47.28 202 ARG A N 1
ATOM 1653 C CA . ARG A 1 202 ? -2.296 14.456 -9.639 1.00 47.28 202 ARG A CA 1
ATOM 1654 C C . ARG A 1 202 ? -2.911 13.087 -9.954 1.00 47.28 202 ARG A C 1
ATOM 1656 O O . ARG A 1 202 ? -3.116 12.825 -11.127 1.00 47.28 202 ARG A O 1
ATOM 1663 N N . SER A 1 203 ? -3.164 12.188 -9.000 1.00 51.25 203 SER A N 1
ATOM 1664 C CA . SER A 1 203 ? -3.571 10.804 -9.319 1.00 51.25 203 SER A CA 1
ATOM 1665 C C . SER A 1 203 ? -5.072 10.659 -9.585 1.00 51.25 203 SER A C 1
ATOM 1667 O O . SER A 1 203 ? -5.451 9.955 -10.519 1.00 51.25 203 SER A O 1
ATOM 1669 N N . ALA A 1 204 ? -5.920 11.362 -8.828 1.00 53.06 204 ALA A N 1
ATOM 1670 C CA . ALA A 1 204 ? -7.371 11.350 -9.029 1.00 53.06 204 ALA A CA 1
ATOM 1671 C C . ALA A 1 204 ? -7.763 11.991 -10.373 1.00 53.06 204 ALA A C 1
ATOM 1673 O O . ALA A 1 204 ? -8.480 11.386 -11.165 1.00 53.06 204 ALA A O 1
ATOM 1674 N N . THR A 1 205 ? -7.185 13.154 -10.684 1.00 61.12 205 THR A N 1
ATOM 1675 C CA . THR A 1 205 ? -7.380 13.864 -11.960 1.00 61.12 205 THR A CA 1
ATOM 1676 C C . THR A 1 205 ? -6.843 13.075 -13.158 1.00 61.12 205 THR A C 1
ATOM 1678 O O . THR A 1 205 ? -7.474 13.041 -14.214 1.00 61.12 205 THR A O 1
ATOM 1681 N N . LEU A 1 206 ? -5.718 12.368 -13.002 1.00 63.78 206 LEU A N 1
ATOM 1682 C CA . LEU A 1 206 ? -5.171 11.494 -14.044 1.00 63.78 206 LEU A CA 1
ATOM 1683 C C . LEU A 1 206 ? -6.038 10.258 -14.294 1.00 63.78 206 LEU A C 1
ATOM 1685 O O . LEU A 1 206 ? -6.192 9.832 -15.442 1.00 63.78 206 LEU A O 1
ATOM 1689 N N . LEU A 1 207 ? -6.598 9.677 -13.231 1.00 71.44 207 LEU A N 1
ATOM 1690 C CA . LEU A 1 207 ? -7.490 8.527 -13.328 1.00 71.44 207 LEU A CA 1
ATOM 1691 C C . LEU A 1 207 ? -8.798 8.911 -14.027 1.00 71.44 207 LEU A C 1
ATOM 1693 O O . LEU A 1 207 ? -9.226 8.207 -14.940 1.00 71.44 207 LEU A O 1
ATOM 1697 N N . GLU A 1 208 ? -9.402 10.038 -13.653 1.00 77.56 208 GLU A N 1
ATOM 1698 C CA . GLU A 1 208 ? -10.606 10.566 -14.305 1.00 77.56 208 GLU A CA 1
ATOM 1699 C C . GLU A 1 208 ? -10.352 10.904 -15.779 1.00 77.56 208 GLU A C 1
ATOM 1701 O O . GLU A 1 208 ? -11.124 10.491 -16.647 1.00 77.56 208 GLU A O 1
ATOM 1706 N N . TYR A 1 209 ? -9.221 11.547 -16.087 1.00 80.00 209 TYR A N 1
ATOM 1707 C CA . TYR A 1 209 ? -8.807 11.831 -17.462 1.00 80.00 209 TYR A CA 1
ATOM 1708 C C . TYR A 1 209 ? -8.622 10.562 -18.296 1.00 80.00 209 TYR A C 1
ATOM 1710 O O . TYR A 1 209 ? -9.148 10.458 -19.403 1.00 80.00 209 TYR A O 1
ATOM 1718 N N . SER A 1 210 ? -7.916 9.567 -17.757 1.00 79.56 210 SER A N 1
ATOM 1719 C CA . SER A 1 210 ? -7.649 8.311 -18.464 1.00 79.56 210 SER A CA 1
ATOM 1720 C C . SER A 1 210 ? -8.934 7.524 -18.728 1.00 79.56 210 SER A C 1
ATOM 1722 O O . SER A 1 210 ? -9.097 6.955 -19.807 1.00 79.56 210 SER A O 1
ATOM 1724 N N . ARG A 1 211 ? -9.884 7.535 -17.782 1.00 83.88 211 ARG A N 1
ATOM 1725 C CA . ARG A 1 211 ? -11.210 6.923 -17.968 1.00 83.88 211 ARG A CA 1
ATOM 1726 C C . ARG A 1 211 ? -12.002 7.625 -19.070 1.00 83.88 211 ARG A C 1
ATOM 1728 O O . ARG A 1 211 ? -12.550 6.952 -19.936 1.00 83.88 211 ARG A O 1
ATOM 1735 N N . ALA A 1 212 ? -12.021 8.955 -19.073 1.00 83.56 212 ALA A N 1
ATOM 1736 C CA . ALA A 1 212 ? -12.733 9.742 -20.074 1.00 83.56 212 ALA A CA 1
ATOM 1737 C C . ALA A 1 212 ? -12.152 9.571 -21.491 1.00 83.56 212 ALA A C 1
ATOM 1739 O O . ALA A 1 212 ? -12.907 9.366 -22.442 1.00 83.56 212 ALA A O 1
ATOM 1740 N N . VAL A 1 213 ? -10.821 9.563 -21.632 1.00 84.75 213 VAL A N 1
ATOM 1741 C CA . VAL A 1 213 ? -10.148 9.230 -22.900 1.00 84.75 213 VAL A CA 1
ATOM 1742 C C . VAL A 1 213 ? -10.491 7.806 -23.342 1.00 84.75 213 VAL A C 1
ATOM 1744 O O . VAL A 1 213 ? -10.786 7.605 -24.515 1.00 84.75 213 VAL A O 1
ATOM 1747 N N . GLY A 1 214 ? -10.519 6.832 -22.426 1.00 83.69 214 GLY A N 1
ATOM 1748 C CA . GLY A 1 214 ? -10.913 5.453 -22.731 1.00 83.69 214 GLY A CA 1
ATOM 1749 C C . GLY A 1 214 ? -12.332 5.342 -23.301 1.00 83.69 214 GLY A C 1
ATOM 1750 O O . GLY A 1 214 ? -12.532 4.691 -24.326 1.00 83.69 214 GLY A O 1
ATOM 1751 N N . CYS A 1 215 ? -13.305 6.039 -22.705 1.00 84.25 215 CYS A N 1
ATOM 1752 C CA . CYS A 1 215 ? -14.676 6.095 -23.225 1.00 84.25 215 CYS A CA 1
ATOM 1753 C C . CYS A 1 215 ? -14.738 6.702 -24.636 1.00 84.25 215 CYS A C 1
ATOM 1755 O O . CYS A 1 215 ? -15.443 6.190 -25.503 1.00 84.25 215 CYS A O 1
ATOM 1757 N N . LEU A 1 216 ? -13.972 7.767 -24.894 1.00 85.88 216 LEU A N 1
ATOM 1758 C CA . LEU A 1 216 ? -13.919 8.403 -26.212 1.00 85.88 216 LEU A CA 1
ATOM 1759 C C . LEU A 1 216 ? -13.157 7.568 -27.248 1.00 85.88 216 LEU A C 1
ATOM 1761 O O . LEU A 1 216 ? -13.504 7.604 -28.423 1.00 85.88 216 LEU A O 1
ATOM 1765 N N . MET A 1 217 ? -12.154 6.788 -26.836 1.00 83.50 217 MET A N 1
ATOM 1766 C CA . MET A 1 217 ? -11.496 5.821 -27.717 1.00 83.50 217 MET A CA 1
ATOM 1767 C C . MET A 1 217 ? -12.465 4.726 -28.158 1.00 83.50 217 MET A C 1
ATOM 1769 O O . MET A 1 217 ? -12.472 4.345 -29.326 1.00 83.50 217 MET A O 1
ATOM 1773 N N . TYR A 1 218 ? -13.315 4.256 -27.246 1.00 81.88 218 TYR A N 1
ATOM 1774 C CA . TYR A 1 218 ? -14.370 3.314 -27.594 1.00 81.88 218 TYR A CA 1
ATOM 1775 C C . TYR A 1 218 ? -15.383 3.936 -28.564 1.00 81.88 218 TYR A C 1
ATOM 1777 O O . TYR A 1 218 ? -15.704 3.326 -29.583 1.00 81.88 218 TYR A O 1
ATOM 1785 N N . ALA A 1 219 ? -15.834 5.170 -28.306 1.00 80.88 219 ALA A N 1
ATOM 1786 C CA . ALA A 1 219 ? -16.729 5.900 -29.208 1.00 80.88 219 ALA A CA 1
ATOM 1787 C C . ALA A 1 219 ? -16.107 6.108 -30.601 1.00 80.88 219 ALA A C 1
ATOM 1789 O O . ALA A 1 219 ? -16.772 5.866 -31.603 1.00 80.88 219 ALA A O 1
ATOM 1790 N N . MET A 1 220 ? -14.818 6.462 -30.671 1.00 83.50 220 MET A N 1
ATOM 1791 C CA . MET A 1 220 ? -14.065 6.598 -31.923 1.00 83.50 220 MET A CA 1
ATOM 1792 C C . MET A 1 220 ? -14.128 5.332 -32.778 1.00 83.50 220 MET A C 1
ATOM 1794 O O . MET A 1 220 ? -14.388 5.410 -33.973 1.00 83.50 220 MET A O 1
ATOM 1798 N N . ILE A 1 221 ? -13.848 4.178 -32.171 1.00 75.31 221 ILE A N 1
ATOM 1799 C CA . ILE A 1 221 ? -13.761 2.900 -32.888 1.00 75.31 221 ILE A CA 1
ATOM 1800 C C . ILE A 1 221 ? -15.152 2.401 -33.288 1.00 75.31 221 ILE A C 1
ATOM 1802 O O . ILE A 1 221 ? -15.303 1.785 -34.337 1.00 75.31 221 ILE A O 1
ATOM 1806 N N . SER A 1 222 ? -16.158 2.642 -32.447 1.00 75.62 222 SER A N 1
ATOM 1807 C CA . SER A 1 222 ? -17.487 2.049 -32.617 1.00 75.62 222 SER A CA 1
ATOM 1808 C C . SER A 1 222 ? -18.439 2.885 -33.467 1.00 75.62 222 SER A C 1
ATOM 1810 O O . SER A 1 222 ? -19.194 2.324 -34.252 1.00 75.62 222 SER A O 1
ATOM 1812 N N . THR A 1 223 ? -18.458 4.208 -33.283 1.00 78.44 223 THR A N 1
ATOM 1813 C CA . THR A 1 223 ? -19.575 5.052 -33.749 1.00 78.44 223 THR A CA 1
ATOM 1814 C C . THR A 1 223 ? -19.155 6.405 -34.318 1.00 78.44 223 THR A C 1
ATOM 1816 O O . THR A 1 223 ? -19.908 6.992 -35.089 1.00 78.44 223 THR A O 1
ATOM 1819 N N . ARG A 1 224 ? -17.980 6.929 -33.950 1.00 77.56 224 ARG A N 1
ATOM 1820 C CA . ARG A 1 224 ? -17.552 8.306 -34.251 1.00 77.56 224 ARG A CA 1
ATOM 1821 C C . ARG A 1 224 ? -16.087 8.379 -34.696 1.00 77.56 224 ARG A C 1
ATOM 1823 O O . ARG A 1 224 ? -15.256 8.940 -33.984 1.00 77.56 224 ARG A O 1
ATOM 1830 N N . PRO A 1 225 ? -15.716 7.824 -35.863 1.00 82.81 225 PRO A N 1
ATOM 1831 C CA . PRO A 1 225 ? -14.321 7.823 -36.315 1.00 82.81 225 PRO A CA 1
ATOM 1832 C C . PRO A 1 225 ? -13.767 9.236 -36.575 1.00 82.81 225 PRO A C 1
ATOM 1834 O O . PRO A 1 225 ? -12.557 9.442 -36.556 1.00 82.81 225 PRO A O 1
ATOM 1837 N N . ASP A 1 226 ? -14.631 10.235 -36.749 1.00 83.44 226 ASP A N 1
ATOM 1838 C CA . ASP A 1 226 ? -14.283 11.643 -36.952 1.00 83.44 226 ASP A CA 1
ATOM 1839 C C . ASP A 1 226 ? -13.515 12.267 -35.771 1.00 83.44 226 ASP A C 1
ATOM 1841 O O . ASP A 1 226 ? -12.661 13.131 -35.976 1.00 83.44 226 ASP A O 1
ATOM 1845 N N . ILE A 1 227 ? -13.724 11.789 -34.536 1.00 87.00 227 ILE A N 1
ATOM 1846 C CA . ILE A 1 227 ? -12.965 12.276 -33.370 1.00 87.00 227 ILE A CA 1
ATOM 1847 C C . ILE A 1 227 ? -11.581 11.617 -33.230 1.00 87.00 227 ILE A C 1
ATOM 1849 O O . ILE A 1 227 ? -10.833 11.952 -32.305 1.00 87.00 227 ILE A O 1
ATOM 1853 N N . ALA A 1 228 ? -11.205 10.701 -34.132 1.00 84.94 228 ALA A N 1
ATOM 1854 C CA . ALA A 1 228 ? -10.018 9.861 -33.981 1.00 84.94 228 ALA A CA 1
ATOM 1855 C C . ALA A 1 228 ? -8.718 10.646 -33.828 1.00 84.94 228 ALA A C 1
ATOM 1857 O O . ALA A 1 228 ? -7.891 10.344 -32.963 1.00 84.94 228 ALA A O 1
ATOM 1858 N N . PHE A 1 229 ? -8.555 11.695 -34.630 1.00 87.31 229 PHE A N 1
ATOM 1859 C CA . PHE A 1 229 ? -7.364 12.533 -34.584 1.00 87.31 229 PHE A CA 1
ATOM 1860 C C . PHE A 1 229 ? -7.229 13.265 -33.239 1.00 87.31 229 PHE A C 1
ATOM 1862 O O . PHE A 1 229 ? -6.150 13.282 -32.640 1.00 87.31 229 PHE A O 1
ATOM 1869 N N . ALA A 1 230 ? -8.332 13.822 -32.727 1.00 85.69 230 ALA A N 1
ATOM 1870 C CA . ALA A 1 230 ? -8.351 14.547 -31.460 1.00 85.69 230 ALA A CA 1
ATOM 1871 C C . ALA A 1 230 ? -8.047 13.617 -30.274 1.00 85.69 230 ALA A C 1
ATOM 1873 O O . ALA A 1 230 ? -7.201 13.932 -29.432 1.00 85.69 230 ALA A O 1
ATOM 1874 N N . ILE A 1 231 ? -8.668 12.434 -30.237 1.00 86.81 231 ILE A N 1
ATOM 1875 C CA . ILE A 1 231 ? -8.430 11.443 -29.180 1.00 86.81 231 ILE A CA 1
ATOM 1876 C C . ILE A 1 231 ? -7.019 10.860 -29.263 1.00 86.81 231 ILE A C 1
ATOM 1878 O O . ILE A 1 231 ? -6.364 10.708 -28.233 1.00 86.81 231 ILE A O 1
ATOM 1882 N N . GLY A 1 232 ? -6.500 10.616 -30.469 1.00 83.75 232 GLY A N 1
ATOM 1883 C CA . GLY A 1 232 ? -5.128 10.152 -30.687 1.00 83.75 232 GLY A CA 1
ATOM 1884 C C . GLY A 1 232 ? -4.049 11.145 -30.238 1.00 83.75 232 GLY A C 1
ATOM 1885 O O . GLY A 1 232 ? -2.920 10.737 -29.955 1.00 83.75 232 GLY A O 1
ATOM 1886 N N . LYS A 1 233 ? -4.375 12.442 -30.150 1.00 85.62 233 LYS A N 1
ATOM 1887 C CA . LYS A 1 233 ? -3.514 13.473 -29.550 1.00 85.62 233 LYS A CA 1
ATOM 1888 C C . LYS A 1 233 ? -3.684 13.539 -28.031 1.00 85.62 233 LYS A C 1
ATOM 1890 O O . LYS A 1 233 ? -2.682 13.562 -27.323 1.00 85.62 233 LYS A O 1
ATOM 1895 N N . LEU A 1 234 ? -4.918 13.520 -27.521 1.00 83.75 234 LEU A N 1
ATOM 1896 C CA . LEU A 1 234 ? -5.211 13.625 -26.082 1.00 83.75 234 LEU A CA 1
ATOM 1897 C C . LEU A 1 234 ? -4.762 12.399 -25.274 1.00 83.75 234 LEU A C 1
ATOM 1899 O O . LEU A 1 234 ? -4.311 12.549 -24.135 1.00 83.75 234 LEU A O 1
ATOM 1903 N N . SER A 1 235 ? -4.809 11.202 -25.863 1.00 82.12 235 SER A N 1
ATOM 1904 C CA . SER A 1 235 ? -4.371 9.954 -25.223 1.00 82.12 235 SER A CA 1
ATOM 1905 C C . SER A 1 235 ? -2.878 9.917 -24.894 1.00 82.12 235 SER A C 1
ATOM 1907 O O . SER A 1 235 ? -2.459 9.157 -24.021 1.00 82.12 235 SER A O 1
ATOM 1909 N N . ARG A 1 236 ? -2.073 10.775 -25.531 1.00 81.31 236 ARG A N 1
ATOM 1910 C CA . ARG A 1 236 ? -0.621 10.853 -25.312 1.00 81.31 236 ARG A CA 1
ATOM 1911 C C . ARG A 1 236 ? -0.245 11.532 -23.993 1.00 81.31 236 ARG A C 1
ATOM 1913 O O . ARG A 1 236 ? 0.869 11.342 -23.519 1.00 81.31 236 ARG A O 1
ATOM 1920 N N . TYR A 1 237 ? -1.168 12.279 -23.384 1.00 75.50 237 TYR A N 1
ATOM 1921 C CA . TYR A 1 237 ? -0.911 13.098 -22.192 1.00 75.50 237 TYR A CA 1
ATOM 1922 C C . TYR A 1 237 ? -1.495 12.507 -20.895 1.00 75.50 237 TYR A C 1
ATOM 1924 O O . TYR A 1 237 ? -1.678 13.210 -19.905 1.00 75.50 237 TYR A O 1
ATOM 1932 N N . THR A 1 238 ? -1.739 11.192 -20.862 1.00 65.00 238 THR A N 1
ATOM 1933 C CA . THR A 1 238 ? -2.234 10.434 -19.690 1.00 65.00 238 THR A CA 1
ATOM 1934 C C . THR A 1 238 ? -1.202 10.247 -18.573 1.00 65.00 238 THR A C 1
ATOM 1936 O O . THR A 1 238 ? -1.494 9.604 -17.572 1.00 65.00 238 THR A O 1
ATOM 1939 N N . SER A 1 239 ? 0.006 10.794 -18.717 1.00 60.22 239 SER A N 1
ATOM 1940 C CA . SER A 1 239 ? 1.079 10.739 -17.713 1.00 60.22 239 SER A CA 1
ATOM 1941 C C . SER A 1 239 ? 1.577 12.122 -17.267 1.00 60.22 239 SER A C 1
ATOM 1943 O O . SER A 1 239 ? 2.170 12.234 -16.191 1.00 60.22 239 SER A O 1
ATOM 1945 N N . ASN A 1 240 ? 1.300 13.176 -18.045 1.00 62.62 240 ASN A N 1
ATOM 1946 C CA . ASN A 1 240 ? 1.678 14.562 -17.762 1.00 62.62 240 ASN A CA 1
ATOM 1947 C C . ASN A 1 240 ? 0.531 15.505 -18.167 1.00 62.62 240 ASN A C 1
ATOM 1949 O O . ASN A 1 240 ? 0.489 16.025 -19.281 1.00 62.62 240 ASN A O 1
ATOM 1953 N N . LEU A 1 241 ? -0.452 15.635 -17.273 1.00 66.88 241 LEU A N 1
ATOM 1954 C CA . LEU A 1 241 ? -1.699 16.346 -17.532 1.00 66.88 241 LEU A CA 1
ATOM 1955 C C . LEU A 1 241 ? -1.562 17.841 -17.204 1.00 66.88 241 LEU A C 1
ATOM 1957 O O . LEU A 1 241 ? -1.334 18.205 -16.052 1.00 66.88 241 LEU A O 1
ATOM 1961 N N . GLY A 1 242 ? -1.759 18.701 -18.205 1.00 70.44 242 GLY A N 1
ATOM 1962 C CA . GLY A 1 242 ? -1.911 20.150 -18.035 1.00 70.44 242 GLY A CA 1
ATOM 1963 C C . GLY A 1 242 ? -3.368 20.610 -18.175 1.00 70.44 242 GLY A C 1
ATOM 1964 O O . GLY A 1 242 ? -4.189 19.934 -18.796 1.00 70.44 242 GLY A O 1
ATOM 1965 N N . ALA A 1 243 ? -3.695 21.802 -17.660 1.00 71.25 243 ALA A N 1
ATOM 1966 C CA . ALA A 1 243 ? -5.052 22.373 -17.719 1.00 71.25 243 ALA A CA 1
ATOM 1967 C C . ALA A 1 243 ? -5.601 22.512 -19.156 1.00 71.25 243 ALA A C 1
ATOM 1969 O O . ALA A 1 243 ? -6.798 22.352 -19.399 1.00 71.25 243 ALA A O 1
ATOM 1970 N N . GLN A 1 244 ? -4.714 22.745 -20.126 1.00 75.56 244 GLN A N 1
ATOM 1971 C CA . GLN A 1 244 ? -5.065 22.860 -21.544 1.00 75.56 244 GLN A CA 1
ATOM 1972 C C . GLN A 1 244 ? -5.619 21.546 -22.123 1.00 75.56 244 GLN A C 1
ATOM 1974 O O . GLN A 1 244 ? -6.511 21.565 -22.969 1.00 75.56 244 GLN A O 1
ATOM 1979 N N . HIS A 1 245 ? -5.136 20.394 -21.651 1.00 80.62 245 HIS A N 1
ATOM 1980 C CA . HIS A 1 245 ? -5.576 19.083 -22.138 1.00 80.62 245 HIS A CA 1
ATOM 1981 C C . HIS A 1 245 ? -6.972 18.730 -21.618 1.00 80.62 245 HIS A C 1
ATOM 1983 O O . HIS A 1 245 ? -7.783 18.171 -22.354 1.00 80.62 245 HIS A O 1
ATOM 1989 N N . TRP A 1 246 ? -7.293 19.143 -20.388 1.00 80.00 246 TRP A N 1
ATOM 1990 C CA . TRP A 1 246 ? -8.638 19.003 -19.831 1.00 80.00 246 TRP A CA 1
ATOM 1991 C C . TRP A 1 246 ? -9.670 19.835 -20.605 1.00 80.00 246 TRP A C 1
ATOM 1993 O O . TRP A 1 246 ? -10.740 19.341 -20.955 1.00 80.00 246 TRP A O 1
ATOM 2003 N N . GLN A 1 247 ? -9.325 21.078 -20.952 1.00 80.56 247 GLN A N 1
ATOM 2004 C CA . GLN A 1 247 ? -10.184 21.935 -21.774 1.00 80.56 247 GLN A CA 1
ATOM 2005 C C . GLN A 1 247 ? -10.412 21.359 -23.176 1.00 80.56 247 GLN A C 1
ATOM 2007 O O . GLN A 1 247 ? -11.531 21.400 -23.684 1.00 80.56 247 GLN A O 1
ATOM 2012 N N . ALA A 1 248 ? -9.376 20.797 -23.801 1.00 84.25 248 ALA A N 1
ATOM 2013 C CA . ALA A 1 248 ? -9.498 20.143 -25.100 1.00 84.25 248 ALA A CA 1
ATOM 2014 C C . ALA A 1 248 ? -10.402 18.897 -25.039 1.00 84.25 248 ALA A C 1
ATOM 2016 O O . ALA A 1 248 ? -11.258 18.724 -25.904 1.00 84.25 248 ALA A O 1
ATOM 2017 N N . LEU A 1 249 ? -10.284 18.078 -23.989 1.00 85.19 249 LEU A N 1
ATOM 2018 C CA . LEU A 1 249 ? -11.159 16.927 -23.756 1.00 85.19 249 LEU A CA 1
ATOM 2019 C C . LEU A 1 249 ? -12.629 17.347 -23.564 1.00 85.19 249 LEU A C 1
ATOM 2021 O O . LEU A 1 249 ? -13.526 16.754 -24.164 1.00 85.19 249 LEU A O 1
ATOM 2025 N N . ALA A 1 250 ? -12.880 18.408 -22.791 1.00 84.62 250 ALA A N 1
ATOM 2026 C CA . ALA A 1 250 ? -14.223 18.952 -22.585 1.00 84.62 250 ALA A CA 1
ATOM 2027 C C . ALA A 1 250 ? -14.869 19.436 -23.898 1.00 84.62 250 ALA A C 1
ATOM 2029 O O . ALA A 1 250 ? -16.054 19.191 -24.128 1.00 84.62 250 ALA A O 1
ATOM 2030 N N . ARG A 1 251 ? -14.086 20.046 -24.801 1.00 87.38 251 ARG A N 1
ATOM 2031 C CA . ARG A 1 251 ? -14.568 20.447 -26.135 1.00 87.38 251 ARG A CA 1
ATOM 2032 C C . ARG A 1 251 ? -15.001 19.251 -26.981 1.00 87.38 251 ARG A C 1
ATOM 2034 O O . ARG A 1 251 ? -16.004 19.356 -27.678 1.00 87.38 251 ARG A O 1
ATOM 2041 N N . VAL A 1 252 ? -14.305 18.113 -26.895 1.00 87.06 252 VAL A N 1
ATOM 2042 C CA . VAL A 1 252 ? -14.698 16.893 -27.625 1.00 87.06 252 VAL A CA 1
ATOM 2043 C C . VAL A 1 252 ? -16.037 16.355 -27.117 1.00 87.06 252 VAL A C 1
ATOM 2045 O O . VAL A 1 252 ? -16.910 16.039 -27.920 1.00 87.06 252 VAL A O 1
ATOM 2048 N N . PHE A 1 253 ? -16.258 16.320 -25.800 1.00 86.88 253 PHE A N 1
ATOM 2049 C CA . PHE A 1 253 ? -17.563 15.931 -25.251 1.00 86.88 253 PHE A CA 1
ATOM 2050 C C . PHE A 1 253 ? -18.683 16.894 -25.657 1.00 86.88 253 PHE A C 1
ATOM 2052 O O . PHE A 1 253 ? -19.782 16.457 -25.999 1.00 86.88 253 PHE A O 1
ATOM 2059 N N . GLN A 1 254 ? -18.412 18.200 -25.659 1.00 86.00 254 GLN A N 1
ATOM 2060 C CA . GLN A 1 254 ? -19.384 19.203 -26.088 1.00 86.00 254 GLN A CA 1
ATOM 2061 C C . GLN A 1 254 ? -19.720 19.072 -27.581 1.00 86.00 254 GLN A C 1
ATOM 2063 O O . GLN A 1 254 ? -20.887 19.169 -27.957 1.00 86.00 254 GLN A O 1
ATOM 2068 N N . TYR A 1 255 ? -18.720 18.779 -28.413 1.00 87.06 255 TYR A N 1
ATOM 2069 C CA . TYR A 1 255 ? -18.902 18.481 -29.829 1.00 87.06 255 TYR A CA 1
ATOM 2070 C C . TYR A 1 255 ? -19.763 17.231 -30.047 1.00 87.06 255 TYR A C 1
ATOM 2072 O O . TYR A 1 255 ? -20.730 17.288 -30.805 1.00 87.06 255 TYR A O 1
ATOM 2080 N N . LEU A 1 256 ? -19.486 16.128 -29.342 1.00 83.81 256 LEU A N 1
ATOM 2081 C CA . LEU A 1 256 ? -20.293 14.905 -29.426 1.00 83.81 256 LEU A CA 1
ATOM 2082 C C . LEU A 1 256 ? -21.746 15.144 -29.004 1.00 83.81 256 LEU A C 1
ATOM 2084 O O . LEU A 1 256 ? -22.662 14.673 -29.671 1.00 83.81 256 LEU A O 1
ATOM 2088 N N . LYS A 1 257 ? -21.964 15.938 -27.950 1.00 85.19 257 LYS A N 1
ATOM 2089 C CA . LYS A 1 257 ? -23.307 16.335 -27.510 1.00 85.19 257 LYS A CA 1
ATOM 2090 C C . LYS A 1 257 ? -24.048 17.143 -28.582 1.00 85.19 257 LYS A C 1
ATOM 2092 O O . LYS A 1 257 ? -25.229 16.906 -28.807 1.00 85.19 257 LYS A O 1
ATOM 2097 N N . GLY A 1 258 ? -23.368 18.080 -29.245 1.00 83.62 258 GLY A N 1
ATOM 2098 C CA . GLY A 1 258 ? -23.952 18.906 -30.309 1.00 83.62 258 GLY A CA 1
ATOM 2099 C C . GLY A 1 258 ? -24.159 18.169 -31.635 1.00 83.62 258 GLY A C 1
ATOM 2100 O O . GLY A 1 258 ? -24.982 18.583 -32.445 1.00 83.62 258 GLY A O 1
ATOM 2101 N N . THR A 1 259 ? -23.443 17.063 -31.847 1.00 81.06 259 THR A N 1
ATOM 2102 C CA . THR A 1 259 ? -23.478 16.281 -33.092 1.00 81.06 259 THR A CA 1
ATOM 2103 C C . THR A 1 259 ? -24.104 14.898 -32.924 1.00 81.06 259 THR A C 1
ATOM 2105 O O . THR A 1 259 ? -23.919 14.027 -33.765 1.00 81.06 259 THR A O 1
ATOM 2108 N N . MET A 1 260 ? -24.865 14.686 -31.850 1.00 76.38 260 MET A N 1
ATOM 2109 C CA . MET A 1 260 ? -25.437 13.381 -31.501 1.00 76.38 260 MET A CA 1
ATOM 2110 C C . MET A 1 260 ? -26.367 12.808 -32.586 1.00 76.38 260 MET A C 1
ATOM 2112 O O . MET A 1 260 ? -26.443 11.595 -32.736 1.00 76.38 260 MET A O 1
ATOM 2116 N N . ASN A 1 261 ? -27.025 13.676 -33.363 1.00 77.00 261 ASN A N 1
ATOM 2117 C CA . ASN A 1 261 ? -27.976 13.292 -34.414 1.00 77.00 261 ASN A CA 1
ATOM 2118 C C . ASN A 1 261 ? -27.359 13.258 -35.827 1.00 77.00 261 ASN A C 1
ATOM 2120 O O . ASN A 1 261 ? -28.079 13.050 -36.800 1.00 77.00 261 ASN A O 1
ATOM 2124 N N . TYR A 1 262 ? -26.052 13.500 -35.959 1.00 67.56 262 TYR A N 1
ATOM 2125 C CA . TYR A 1 262 ? -25.358 13.468 -37.246 1.00 67.56 262 TYR A CA 1
ATOM 2126 C C . TYR A 1 262 ? -24.741 12.080 -37.429 1.00 67.56 262 TYR A C 1
ATOM 2128 O O . TYR A 1 262 ? -23.820 11.706 -36.704 1.00 67.56 262 TYR A O 1
ATOM 2136 N N . GLY A 1 263 ? -25.273 11.307 -38.374 1.00 58.31 263 GLY A N 1
ATOM 2137 C CA . GLY A 1 263 ? -24.706 10.026 -38.792 1.00 58.31 263 GLY A CA 1
ATOM 2138 C C . GLY A 1 263 ? -23.819 10.198 -40.022 1.00 58.31 263 GLY A C 1
ATOM 2139 O O . GLY A 1 263 ? -24.133 10.995 -40.905 1.00 58.31 263 GLY A O 1
ATOM 2140 N N . LEU A 1 264 ? -22.726 9.441 -40.091 1.00 55.31 264 LEU A N 1
ATOM 2141 C CA . LEU A 1 264 ? -22.059 9.172 -41.364 1.00 55.31 264 LEU A CA 1
ATOM 2142 C C . LEU A 1 264 ? -22.979 8.206 -42.123 1.00 55.31 264 LEU A C 1
ATOM 2144 O O . LEU A 1 264 ? -23.235 7.112 -41.621 1.00 55.31 264 LEU A O 1
ATOM 2148 N N . THR A 1 265 ? -23.552 8.647 -43.243 1.00 49.03 265 THR A N 1
ATOM 2149 C CA . THR A 1 265 ? -24.249 7.742 -44.174 1.00 49.03 265 THR A CA 1
ATOM 2150 C C . THR A 1 265 ? -23.231 7.037 -45.051 1.00 49.03 265 THR A C 1
ATOM 2152 O O . THR A 1 265 ? -22.210 7.685 -45.383 1.00 49.03 265 THR A O 1
#

pLDDT: mean 79.03, std 14.0, range [31.23, 93.94]

InterPro domains:
  IPR004242 Transposon, En/Spm-like [PF02992] (163-199)

Foldseek 3Di:
DDPDCDPVNVVVVCLPLAAQPQPDVVVSVVVLLVVLVVVVLNVLVVDDQDDDDPPDDPVSVVSNVVNVVSVVVSVVSVLSSFDKWQADPVRPDIQDDDVRVPDQADPPPRHGQFDPDPDPPDGDGPDIDGDNPNVVVLVVLCVDPVSVCVQLCLVVPDDPDPPDPPDCSVDPVNVVVCVVCVVLVVDSSRGDDDPPPPDPVVPVVLVVQLVLLVVVVVCCVPFNVVCVVLSVVLNVCSPPDDPVSVVSSVVVVVVCVVCVPPHDD

Organism: Tanacetum cinerariifolium (NCBI:txid118510)

Sequence (265 aa):
MTNGETVKDMTTKFDKLVKFEGQDFRRWQKKMHFLLTTLKVVYVLSTPSPERHEDETLETTRKRMKWKNDDYICRGHILNGYESIHACVNDCFLFRGDANKDVHFCPVCNTSRWKDNNTPGKKVPKKVLRYFSIIPRLQRLYKSSHTAKEMTWHATGKCTEPGKMQHPVDGKVWKDFDTKYLDFAAEPRNIRLGLAADASIRSATLLEYSRAVGCLMYAMISTRPDIAFAIGKLSRYTSNLGAQHWQALARVFQYLKGTMNYGLT

Radius of gyration: 26.25 Å; chains: 1; bounding box: 75×50×73 Å

Secondary structure (DSSP, 8-state):
------HHHHHHHGGG-----SS-HHHHHHHHHHHHHHTT-GGGGTSPPPPP-TT--HHHHHHHHHHHHHHHHHHHHHHHTSEEEEE-TTSS-EE-STTTSS--B-TTT--BSB---SSTT---BSEEEEE---HHHHHHHHTSHHHHHHHTHHHH---SSTTS--SGGGSHHHHHHHHH-HHHHH-TT-----------HHHHHHHHHHHHHHHHHHHHHHT-GGGHHHHHHHGGGSSS--HHHHHHHHHHHHHHHHTTT----